Protein AF-A0A1Q8TG49-F1 (afdb_monomer)

Nearest PDB structures (foldseek):
  6fkg-assembly1_C  TM=6.340E-01  e=1.471E-02  Mycobacterium tuberculosis H37Rv
  8tka-assembly1_B  TM=2.157E-01  e=3.640E+00  Mammalian orthoreovirus 1
  8tka-assembly1_A  TM=2.166E-01  e=9.593E+00  Mammalian orthoreovirus 1

Mean predicted aligned error: 16.39 Å

Solvent-accessible surface area (backbone atoms only — not comparable to full-atom values): 12283 Å² total; per-residue (Å²): 114,92,54,56,70,32,24,43,43,36,32,77,73,59,80,64,81,74,79,25,84,40,69,64,60,29,51,50,48,52,71,34,93,85,42,45,65,26,41,82,51,42,45,41,36,40,33,32,73,89,82,47,74,45,75,53,69,47,74,71,48,34,50,69,85,48,101,86,44,48,37,56,61,60,81,91,49,45,69,60,40,52,53,53,52,50,54,48,49,56,54,52,51,59,52,50,59,75,73,48,76,79,75,78,50,76,91,72,47,93,65,54,70,68,62,52,57,72,69,53,62,94,77,60,77,78,50,69,66,62,49,51,62,71,69,48,72,92,80,67,90,78,63,71,74,72,67,46,71,66,55,44,52,53,48,36,28,61,66,58,71,33,64,69,56,22,56,51,54,34,65,39,60,32,74,94,54,76,60,35,24,44,60,72,40,38,84,78,40,38,61,65,46,40,54,52,49,52,32,55,68,70,66,61,81,131

Secondary structure (DSSP, 8-state):
-TTEEEEEEE-SS--S-SSBSSHHHHHHHHHSTT-SSHHHH-EEEEEETTS-EEEEPGGGTEEESSSS-EEEPPGGGHHHHHHHHHHHHHHHHHHHHHHSPPPPPGGG-SS-HHHHHHTS-TTPPPPHHHHHHHHSPP-STT---PPPHHHHHHHHHHHHSSHHHHHHHHTS-BGGGTTB-HHHHHTT-HHHHHHHHHHHHTT---

Structure (mmCIF, N/CA/C/O backbone):
data_AF-A0A1Q8TG49-F1
#
_entry.id   AF-A0A1Q8TG49-F1
#
loop_
_atom_site.group_PDB
_atom_site.id
_atom_site.type_symbol
_atom_site.label_atom_id
_atom_site.label_alt_id
_atom_site.label_comp_id
_atom_site.label_asym_id
_atom_site.label_entity_id
_atom_site.label_seq_id
_atom_site.pdbx_PDB_ins_code
_atom_site.Cartn_x
_atom_site.Cartn_y
_atom_site.Cartn_z
_atom_site.occupancy
_atom_site.B_iso_or_equiv
_atom_site.auth_seq_id
_atom_site.auth_comp_id
_atom_site.auth_asym_id
_atom_site.auth_atom_id
_atom_site.pdbx_PDB_model_num
ATOM 1 N N . MET A 1 1 ? -17.931 -3.994 4.050 1.00 60.50 1 MET A N 1
ATOM 2 C CA . MET A 1 1 ? -16.746 -3.261 3.557 1.00 60.50 1 MET A CA 1
ATOM 3 C C . MET A 1 1 ? -16.630 -1.838 4.102 1.00 60.50 1 MET A C 1
ATOM 5 O O . MET A 1 1 ? -15.508 -1.395 4.245 1.00 60.50 1 MET A O 1
ATOM 9 N N . GLU A 1 2 ? -17.713 -1.149 4.492 1.00 66.31 2 GLU A N 1
ATOM 10 C CA . GLU A 1 2 ? -17.711 0.270 4.941 1.00 66.31 2 GLU A CA 1
ATOM 11 C C . GLU A 1 2 ? -16.747 0.654 6.090 1.00 66.31 2 GLU A C 1
ATOM 13 O O . GLU A 1 2 ? -16.553 1.836 6.377 1.00 66.31 2 GLU A O 1
ATOM 18 N N . ARG A 1 3 ? -16.144 -0.330 6.769 1.00 79.81 3 ARG A N 1
ATOM 19 C CA . ARG A 1 3 ? -15.180 -0.124 7.861 1.00 79.81 3 ARG A CA 1
ATOM 20 C C . ARG A 1 3 ? -13.734 -0.016 7.379 1.00 79.81 3 ARG A C 1
ATOM 22 O O . ARG A 1 3 ? -12.913 0.521 8.119 1.00 79.81 3 ARG A O 1
ATOM 29 N N . ILE A 1 4 ? -13.435 -0.504 6.176 1.00 90.00 4 ILE A N 1
ATOM 30 C CA . ILE A 1 4 ? -12.123 -0.344 5.550 1.00 90.00 4 ILE A CA 1
ATOM 31 C C . ILE A 1 4 ? -12.078 1.053 4.937 1.00 90.00 4 ILE A C 1
ATOM 33 O O . ILE A 1 4 ? -13.008 1.470 4.250 1.00 90.00 4 ILE A O 1
ATOM 37 N N . PHE A 1 5 ? -11.030 1.793 5.270 1.00 90.31 5 PHE A N 1
ATOM 38 C CA . PHE A 1 5 ? -10.806 3.161 4.827 1.00 90.31 5 PHE A CA 1
ATOM 39 C C . PHE A 1 5 ? -9.890 3.218 3.604 1.00 90.31 5 PHE A C 1
ATOM 41 O O . PHE A 1 5 ? -10.144 4.003 2.699 1.00 90.31 5 PHE A O 1
ATOM 48 N N . ALA A 1 6 ? -8.839 2.400 3.594 1.00 94.94 6 ALA A N 1
ATOM 49 C CA . ALA A 1 6 ? -7.835 2.374 2.542 1.00 94.94 6 ALA A CA 1
ATOM 50 C C . ALA A 1 6 ? -7.035 1.071 2.590 1.00 94.94 6 ALA A C 1
ATOM 52 O O . ALA A 1 6 ? -7.031 0.365 3.603 1.00 94.94 6 ALA A O 1
ATOM 53 N N . TYR A 1 7 ? -6.299 0.812 1.520 1.00 96.75 7 TYR A N 1
ATOM 54 C CA . TYR A 1 7 ? -5.308 -0.241 1.408 1.00 96.75 7 TYR A CA 1
ATOM 55 C C . TYR A 1 7 ? -3.918 0.348 1.149 1.00 96.75 7 TYR A C 1
ATOM 57 O O . TYR A 1 7 ? -3.772 1.461 0.637 1.00 96.75 7 TYR A O 1
ATOM 65 N N . ARG A 1 8 ? -2.887 -0.422 1.488 1.00 96.31 8 ARG A N 1
ATOM 66 C CA . ARG A 1 8 ? -1.494 -0.168 1.114 1.00 96.31 8 ARG A CA 1
ATOM 67 C C . ARG A 1 8 ? -0.874 -1.463 0.623 1.00 96.31 8 ARG A C 1
ATOM 69 O O . ARG A 1 8 ? -0.986 -2.478 1.303 1.00 96.31 8 ARG A O 1
ATOM 76 N N . ALA A 1 9 ? -0.223 -1.404 -0.531 1.00 97.00 9 ALA A N 1
ATOM 77 C CA . ALA A 1 9 ? 0.666 -2.451 -1.009 1.00 97.00 9 ALA A CA 1
ATOM 78 C C . ALA A 1 9 ? 2.104 -2.094 -0.629 1.00 97.00 9 ALA A C 1
ATOM 80 O O . ALA A 1 9 ? 2.490 -0.929 -0.731 1.00 97.00 9 ALA A O 1
ATOM 81 N N . ILE A 1 10 ? 2.882 -3.084 -0.209 1.00 95.56 10 ILE A N 1
ATOM 82 C CA . ILE A 1 10 ? 4.292 -2.942 0.150 1.00 95.56 10 ILE A CA 1
ATOM 83 C C . ILE A 1 10 ? 5.061 -4.044 -0.571 1.00 95.56 10 ILE A C 1
ATOM 85 O O . ILE A 1 10 ? 4.656 -5.201 -0.568 1.00 95.56 10 ILE A O 1
ATOM 89 N N . ASP A 1 11 ? 6.178 -3.680 -1.185 1.00 93.62 11 ASP A N 1
ATOM 90 C CA . ASP A 1 11 ? 7.224 -4.614 -1.588 1.00 93.62 11 ASP A CA 1
ATOM 91 C C . ASP A 1 11 ? 8.559 -4.150 -0.988 1.00 93.62 11 ASP A C 1
ATOM 93 O O . ASP A 1 11 ? 8.605 -3.214 -0.189 1.00 93.62 11 ASP A O 1
ATOM 97 N N . LEU A 1 12 ? 9.674 -4.764 -1.381 1.00 90.50 12 LEU A N 1
ATOM 98 C CA . LEU A 1 12 ? 10.979 -4.435 -0.806 1.00 90.50 12 LEU A CA 1
ATOM 99 C C . LEU A 1 12 ? 11.429 -2.979 -1.076 1.00 90.50 12 LEU A C 1
ATOM 101 O O . LEU A 1 12 ? 12.334 -2.478 -0.401 1.00 90.50 12 LEU A O 1
ATOM 105 N N . ARG A 1 13 ? 10.843 -2.296 -2.071 1.00 88.19 13 ARG A N 1
ATOM 106 C CA . ARG A 1 13 ? 11.134 -0.893 -2.405 1.00 88.19 13 ARG A CA 1
ATOM 107 C C . ARG A 1 13 ? 10.101 0.085 -1.860 1.00 88.19 13 ARG A C 1
ATOM 109 O O . ARG A 1 13 ? 10.476 1.242 -1.691 1.00 88.19 13 ARG A O 1
ATOM 116 N N . ASP A 1 14 ? 8.870 -0.360 -1.620 1.00 88.88 14 ASP A N 1
ATOM 117 C CA . ASP A 1 14 ? 7.761 0.424 -1.061 1.00 88.88 14 ASP A CA 1
ATOM 118 C C . ASP A 1 14 ? 7.524 1.747 -1.817 1.00 88.88 14 ASP A C 1
ATOM 120 O O . ASP A 1 14 ? 7.560 2.839 -1.258 1.00 88.88 14 ASP A O 1
ATOM 124 N N . ARG A 1 15 ? 7.344 1.655 -3.144 1.00 87.06 15 ARG A N 1
ATOM 125 C CA . ARG A 1 15 ? 7.175 2.822 -4.045 1.00 87.06 15 ARG A CA 1
ATOM 126 C C . ARG A 1 15 ? 5.807 2.894 -4.720 1.00 87.06 15 ARG A C 1
ATOM 128 O O . ARG A 1 15 ? 5.647 3.588 -5.727 1.00 87.06 15 ARG A O 1
ATOM 135 N N . PHE A 1 16 ? 4.833 2.145 -4.219 1.00 90.25 16 PHE A N 1
ATOM 136 C CA . PHE A 1 16 ? 3.485 2.158 -4.774 1.00 90.25 16 PHE A CA 1
ATOM 137 C C . PHE A 1 16 ? 2.739 3.441 -4.389 1.00 90.25 16 PHE A C 1
ATOM 139 O O . PHE A 1 16 ? 3.018 4.015 -3.333 1.00 90.25 16 PHE A O 1
ATOM 146 N N . PRO A 1 17 ? 1.802 3.911 -5.233 1.00 87.25 17 PRO A N 1
ATOM 147 C CA . PRO A 1 17 ? 0.937 5.031 -4.881 1.00 87.25 17 PRO A CA 1
ATOM 148 C C . PRO A 1 17 ? 0.089 4.684 -3.652 1.00 87.25 17 PRO A C 1
ATOM 150 O O . PRO A 1 17 ? -0.365 3.552 -3.496 1.00 87.25 17 PRO A O 1
ATOM 153 N N . GLN A 1 18 ? -0.105 5.663 -2.769 1.00 85.75 18 GLN A N 1
ATOM 154 C CA . GLN A 1 18 ? -0.848 5.508 -1.519 1.00 85.75 18 GLN A CA 1
ATOM 155 C C . GLN A 1 18 ? -1.696 6.766 -1.257 1.00 85.75 18 GLN A C 1
ATOM 157 O O . GLN A 1 18 ? -1.228 7.867 -1.559 1.00 85.75 18 GLN A O 1
ATOM 162 N N . PRO A 1 19 ? -2.894 6.638 -0.654 1.00 92.31 19 PRO A N 1
ATOM 163 C CA . PRO A 1 19 ? -3.587 5.389 -0.310 1.00 92.31 19 PRO A CA 1
ATOM 164 C C . PRO A 1 19 ? -4.230 4.711 -1.534 1.00 92.31 19 PRO A C 1
ATOM 166 O O . PRO A 1 19 ? -4.533 5.375 -2.520 1.00 92.31 19 PRO A O 1
ATOM 169 N N . LEU A 1 20 ? -4.464 3.399 -1.453 1.00 95.44 20 LEU A N 1
ATOM 170 C CA . LEU A 1 20 ? -5.230 2.639 -2.451 1.00 95.44 20 LEU A CA 1
ATOM 171 C C . LEU A 1 20 ? -6.670 2.452 -1.962 1.00 95.44 20 LEU A C 1
ATOM 173 O O . LEU A 1 20 ? -6.894 2.241 -0.768 1.00 95.44 20 LEU A O 1
ATOM 177 N N . GLU A 1 21 ? -7.654 2.528 -2.853 1.00 94.00 21 GLU A N 1
ATOM 178 C CA . GLU A 1 21 ? -9.071 2.482 -2.472 1.00 94.00 21 GLU A CA 1
ATOM 179 C C . GLU A 1 21 ? -9.574 1.045 -2.339 1.00 94.00 21 GLU A C 1
ATOM 181 O O . GLU A 1 21 ? -10.440 0.752 -1.510 1.00 94.00 21 GLU A O 1
ATOM 186 N N . THR A 1 22 ? -9.008 0.126 -3.126 1.00 96.31 22 THR A N 1
ATOM 187 C CA . THR A 1 22 ? -9.452 -1.269 -3.160 1.00 96.31 22 THR A CA 1
ATOM 188 C C . THR A 1 22 ? -8.313 -2.264 -2.969 1.00 96.31 22 THR A C 1
ATOM 190 O O . THR A 1 22 ? -7.156 -2.016 -3.306 1.00 96.31 22 THR A O 1
ATOM 193 N N . PHE A 1 23 ? -8.662 -3.455 -2.474 1.00 97.31 23 PHE A N 1
ATOM 194 C CA . PHE A 1 23 ? -7.728 -4.579 -2.425 1.00 97.31 23 PHE A CA 1
ATOM 195 C C . PHE A 1 23 ? -7.186 -4.937 -3.818 1.00 97.31 23 PHE A C 1
ATOM 197 O O . PHE A 1 23 ? -6.012 -5.269 -3.952 1.00 97.31 23 PHE A O 1
ATOM 204 N N . ARG A 1 24 ? -8.025 -4.834 -4.857 1.00 97.94 24 ARG A N 1
ATOM 205 C CA . ARG A 1 24 ? -7.625 -5.097 -6.243 1.00 97.94 24 ARG A CA 1
ATOM 206 C C . ARG A 1 24 ? -6.478 -4.195 -6.679 1.00 97.94 24 ARG A C 1
ATOM 208 O O . ARG A 1 24 ? -5.489 -4.702 -7.188 1.00 97.94 24 ARG A O 1
ATOM 215 N N . GLU A 1 25 ? -6.592 -2.892 -6.443 1.00 97.88 25 GLU A N 1
ATOM 216 C CA . GLU A 1 25 ? -5.534 -1.935 -6.787 1.00 97.88 25 GLU A CA 1
ATOM 217 C C . GLU A 1 25 ? -4.222 -2.261 -6.065 1.00 97.88 25 GLU A C 1
ATOM 219 O O . GLU A 1 25 ? -3.145 -2.163 -6.652 1.00 97.88 25 GLU A O 1
ATOM 224 N N . ALA A 1 26 ? -4.302 -2.701 -4.804 1.00 97.94 26 ALA A N 1
ATOM 225 C CA . ALA A 1 26 ? -3.137 -3.141 -4.040 1.00 97.94 26 ALA A CA 1
ATOM 226 C C . ALA A 1 26 ? -2.493 -4.406 -4.616 1.00 97.94 26 ALA A C 1
ATOM 228 O O . ALA A 1 26 ? -1.270 -4.469 -4.742 1.00 97.94 26 ALA A O 1
ATOM 229 N N . LEU A 1 27 ? -3.298 -5.386 -5.020 1.00 98.25 27 LEU A N 1
ATOM 230 C CA . LEU A 1 27 ? -2.802 -6.596 -5.668 1.00 98.25 27 LEU A CA 1
ATOM 231 C C . LEU A 1 27 ? -2.165 -6.293 -7.033 1.00 98.25 27 LEU A C 1
ATOM 233 O O . LEU A 1 27 ? -1.070 -6.769 -7.326 1.00 98.25 27 LEU A O 1
ATOM 237 N N . GLU A 1 28 ? -2.806 -5.448 -7.838 1.00 97.69 28 GLU A N 1
ATOM 238 C CA . GLU A 1 28 ? -2.307 -5.040 -9.154 1.00 97.69 28 GLU A CA 1
ATOM 239 C C . GLU A 1 28 ? -1.012 -4.216 -9.045 1.00 97.69 28 GLU A C 1
ATOM 241 O O . GLU A 1 28 ? -0.137 -4.335 -9.902 1.00 97.69 28 GLU A O 1
ATOM 246 N N . CYS A 1 29 ? -0.817 -3.459 -7.957 1.00 97.00 29 CYS A N 1
ATOM 247 C CA . CYS A 1 29 ? 0.471 -2.833 -7.652 1.00 97.00 29 CYS A CA 1
ATOM 248 C C . CYS A 1 29 ? 1.585 -3.880 -7.504 1.00 97.00 29 CYS A C 1
ATOM 250 O O . CYS A 1 29 ? 2.612 -3.773 -8.182 1.00 97.00 29 CYS A O 1
ATOM 252 N N . LEU A 1 30 ? 1.368 -4.921 -6.690 1.00 96.81 30 LEU A N 1
ATOM 253 C CA . LEU A 1 30 ? 2.343 -6.004 -6.502 1.00 96.81 30 LEU A CA 1
ATOM 254 C C . LEU A 1 30 ? 2.614 -6.789 -7.793 1.00 96.81 30 LEU A C 1
ATOM 256 O O . LEU A 1 30 ? 3.729 -7.258 -7.988 1.00 96.81 30 LEU A O 1
ATOM 260 N N . GLN A 1 31 ? 1.621 -6.918 -8.675 1.00 96.94 31 GLN A N 1
ATOM 261 C CA . GLN A 1 31 ? 1.737 -7.620 -9.961 1.00 96.94 31 GLN A CA 1
ATOM 262 C C . GLN A 1 31 ? 2.320 -6.757 -11.092 1.00 96.94 31 GLN A C 1
ATOM 264 O O . GLN A 1 31 ? 2.580 -7.269 -12.179 1.00 96.94 31 GLN A O 1
ATOM 269 N N . SER A 1 32 ? 2.502 -5.455 -10.869 1.00 94.56 32 SER A N 1
ATOM 270 C CA . SER A 1 32 ? 2.974 -4.533 -11.903 1.00 94.56 32 SER A CA 1
ATOM 271 C C . SER A 1 32 ? 4.478 -4.645 -12.165 1.00 94.56 32 SER A C 1
ATOM 273 O O . SER A 1 32 ? 5.253 -5.070 -11.307 1.00 94.56 32 SER A O 1
ATOM 275 N N . ASP A 1 33 ? 4.919 -4.119 -13.309 1.00 89.69 33 ASP A N 1
ATOM 276 C CA . ASP A 1 33 ? 6.342 -3.995 -13.671 1.00 89.69 33 ASP A CA 1
ATOM 277 C C . ASP A 1 33 ? 7.139 -3.062 -12.743 1.00 89.69 33 ASP A C 1
ATOM 279 O O . ASP A 1 33 ? 8.370 -3.036 -12.770 1.00 89.69 33 ASP A O 1
ATOM 283 N N . ARG A 1 34 ? 6.449 -2.253 -11.929 1.00 85.62 34 ARG A N 1
ATOM 284 C CA . ARG A 1 34 ? 7.082 -1.391 -10.922 1.00 85.62 34 ARG A CA 1
ATOM 285 C C . ARG A 1 34 ? 7.478 -2.158 -9.664 1.00 85.62 34 ARG A C 1
ATOM 287 O O . ARG A 1 34 ? 8.260 -1.625 -8.875 1.00 85.62 34 ARG A O 1
ATOM 294 N N . SER A 1 35 ? 6.937 -3.363 -9.484 1.00 90.62 35 SER A N 1
ATOM 295 C CA . SER A 1 35 ? 7.194 -4.194 -8.318 1.00 90.62 35 SER A CA 1
ATOM 296 C C . SER A 1 35 ? 8.646 -4.675 -8.273 1.00 90.62 35 SER A C 1
ATOM 298 O O . SER A 1 35 ? 9.317 -4.869 -9.289 1.00 90.62 35 SER A O 1
ATOM 300 N N . TYR A 1 36 ? 9.158 -4.869 -7.066 1.00 91.44 36 TYR A N 1
ATOM 301 C CA . TYR A 1 36 ? 10.492 -5.377 -6.819 1.00 91.44 36 TYR A CA 1
ATOM 302 C C . TYR A 1 36 ? 10.459 -6.442 -5.733 1.00 91.44 36 TYR A C 1
ATOM 304 O O . TYR A 1 36 ? 10.248 -6.159 -4.556 1.00 91.44 36 TYR A O 1
ATOM 312 N N . MET A 1 37 ? 10.706 -7.685 -6.154 1.00 90.25 37 MET A N 1
ATOM 313 C CA . MET A 1 37 ? 10.710 -8.868 -5.286 1.00 90.25 37 MET A CA 1
ATOM 314 C C . MET A 1 37 ? 9.390 -9.086 -4.522 1.00 90.25 37 MET A C 1
ATOM 316 O O . MET A 1 37 ? 9.381 -9.710 -3.463 1.00 90.25 37 MET A O 1
ATOM 320 N N . ALA A 1 38 ? 8.260 -8.638 -5.076 1.00 92.75 38 ALA A N 1
ATOM 321 C CA . ALA A 1 38 ? 6.950 -8.746 -4.433 1.00 92.75 38 ALA A CA 1
ATOM 322 C C . ALA A 1 38 ? 6.520 -10.198 -4.133 1.00 92.75 38 ALA A C 1
ATOM 324 O O . ALA A 1 38 ? 5.798 -10.437 -3.176 1.00 92.75 38 ALA A O 1
ATOM 325 N N . ALA A 1 39 ? 7.020 -11.193 -4.869 1.00 92.69 39 ALA A N 1
ATOM 326 C CA . ALA A 1 39 ? 6.771 -12.598 -4.539 1.00 92.69 39 ALA A CA 1
ATOM 327 C C . ALA A 1 39 ? 7.458 -13.071 -3.238 1.00 92.69 39 ALA A C 1
ATOM 329 O O . ALA A 1 39 ? 7.047 -14.074 -2.663 1.00 92.69 39 ALA A O 1
ATOM 330 N N . MET A 1 40 ? 8.497 -12.369 -2.770 1.00 89.31 40 MET A N 1
ATOM 331 C CA . MET A 1 40 ? 9.231 -12.706 -1.543 1.00 89.31 40 MET A CA 1
ATOM 332 C C . MET A 1 40 ? 8.849 -11.821 -0.354 1.00 89.31 40 MET A C 1
ATOM 334 O O . MET A 1 40 ? 8.932 -12.276 0.783 1.00 89.31 40 MET A O 1
ATOM 338 N N . SER A 1 41 ? 8.470 -10.566 -0.605 1.00 90.44 41 SER A N 1
ATOM 339 C CA . SER A 1 41 ? 8.246 -9.555 0.439 1.00 90.44 41 SER A CA 1
ATOM 340 C C . SER A 1 41 ? 6.951 -8.758 0.261 1.00 90.44 41 SER A C 1
ATOM 342 O O . SER A 1 41 ? 6.830 -7.672 0.817 1.00 90.44 41 SER A O 1
ATOM 344 N N . GLY A 1 42 ? 6.047 -9.210 -0.608 1.00 94.81 42 GLY A N 1
ATOM 345 C CA . GLY A 1 42 ? 4.805 -8.509 -0.903 1.00 94.81 42 GLY A CA 1
ATOM 346 C C . GLY A 1 42 ? 3.844 -8.573 0.275 1.00 94.81 42 GLY A C 1
ATOM 347 O O . GLY A 1 42 ? 3.493 -9.660 0.728 1.00 94.81 42 GLY A O 1
ATOM 348 N N . GLU A 1 43 ? 3.376 -7.417 0.727 1.00 97.38 43 GLU A N 1
ATOM 349 C CA . GLU A 1 43 ? 2.376 -7.296 1.783 1.00 97.38 43 GLU A CA 1
ATOM 350 C C . GLU A 1 43 ? 1.241 -6.378 1.330 1.00 97.38 43 GLU A C 1
ATOM 352 O O . GLU A 1 43 ? 1.452 -5.402 0.604 1.00 97.38 43 GLU A O 1
ATOM 357 N N . ILE A 1 44 ? 0.022 -6.678 1.781 1.00 98.06 44 ILE A N 1
ATOM 358 C CA . ILE A 1 44 ? -1.126 -5.789 1.611 1.00 98.06 44 ILE A CA 1
ATOM 359 C C . ILE A 1 44 ? -1.756 -5.544 2.977 1.00 98.06 44 ILE A C 1
ATOM 361 O O . ILE A 1 44 ? -2.112 -6.478 3.694 1.00 98.06 44 ILE A O 1
ATOM 365 N N . ILE A 1 45 ? -1.918 -4.272 3.327 1.00 97.19 45 ILE A N 1
ATOM 366 C CA . ILE A 1 45 ? -2.488 -3.826 4.597 1.00 97.19 45 ILE A CA 1
ATOM 367 C C . ILE A 1 45 ? -3.830 -3.154 4.322 1.00 97.19 45 ILE A C 1
ATOM 369 O O . ILE A 1 45 ? -3.916 -2.276 3.468 1.00 97.19 45 ILE A O 1
ATOM 373 N N . ALA A 1 46 ? -4.866 -3.533 5.069 1.00 96.25 46 ALA A N 1
ATOM 374 C CA . ALA A 1 46 ? -6.155 -2.853 5.101 1.00 96.25 46 ALA A CA 1
ATOM 375 C C . ALA A 1 46 ? -6.243 -1.957 6.345 1.00 96.25 46 ALA A C 1
ATOM 377 O O . ALA A 1 46 ? -6.189 -2.443 7.477 1.00 96.25 46 ALA A O 1
ATOM 378 N N . TYR A 1 47 ? -6.410 -0.652 6.149 1.00 93.88 47 TYR A N 1
ATOM 379 C CA . TYR A 1 47 ? -6.623 0.313 7.225 1.00 93.88 47 TYR A CA 1
ATOM 380 C C . TYR A 1 47 ? -8.106 0.420 7.564 1.00 93.88 47 TYR A C 1
ATOM 382 O O . TYR A 1 47 ? -8.951 0.591 6.684 1.00 93.88 47 TYR A O 1
ATOM 390 N N . LEU A 1 48 ? -8.429 0.346 8.851 1.00 89.94 48 LEU A N 1
ATOM 391 C CA . LEU A 1 48 ? -9.789 0.405 9.367 1.00 89.94 48 LEU A CA 1
ATOM 392 C C . LEU A 1 48 ? -10.080 1.767 9.994 1.00 89.94 48 LEU A C 1
ATOM 394 O O . LEU A 1 48 ? -9.214 2.420 10.584 1.00 89.94 48 LEU A O 1
ATOM 398 N N . ARG A 1 49 ? -11.349 2.175 9.947 1.00 81.81 49 ARG A N 1
ATOM 399 C CA . ARG A 1 49 ? -11.822 3.330 10.717 1.00 81.81 49 ARG A CA 1
ATOM 400 C C . ARG A 1 49 ? -11.598 3.081 12.213 1.00 81.81 49 ARG A C 1
ATOM 402 O O . ARG A 1 49 ? -12.009 2.049 12.736 1.00 81.81 49 ARG A O 1
ATOM 409 N N . GLY A 1 50 ? -10.975 4.043 12.893 1.00 75.88 50 GLY A N 1
ATOM 410 C CA . GLY A 1 50 ? -10.611 3.932 14.312 1.00 75.88 50 GLY A CA 1
ATOM 411 C C . GLY A 1 50 ? -9.132 3.639 14.578 1.00 75.88 50 GLY A C 1
ATOM 412 O O . GLY A 1 50 ? -8.780 3.415 15.728 1.00 75.88 50 GLY A O 1
ATOM 413 N N . GLY A 1 51 ? -8.275 3.664 13.549 1.00 80.12 51 GLY A N 1
ATOM 414 C CA . GLY A 1 51 ? -6.815 3.578 13.707 1.00 80.12 51 GLY A CA 1
ATOM 415 C C . GLY A 1 51 ? -6.254 2.155 13.761 1.00 80.12 51 GLY A C 1
ATOM 416 O O . GLY A 1 51 ? -5.072 1.977 14.031 1.00 80.12 51 GLY A O 1
ATOM 417 N N . TYR A 1 52 ? -7.085 1.149 13.492 1.00 85.56 52 TYR A N 1
ATOM 418 C CA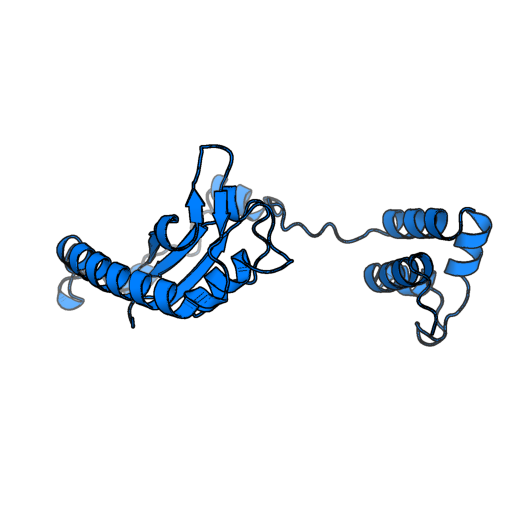 . TYR A 1 52 ? -6.665 -0.250 13.412 1.00 85.56 52 TYR A CA 1
ATOM 419 C C . TYR A 1 52 ? -6.231 -0.608 11.989 1.00 85.56 52 TYR A C 1
ATOM 421 O O . TYR A 1 52 ? -6.674 0.007 11.017 1.00 85.56 52 TYR A O 1
ATOM 429 N N . SER A 1 53 ? -5.408 -1.641 11.854 1.00 92.06 53 SER A N 1
ATOM 430 C CA . SER A 1 53 ? -5.032 -2.211 10.563 1.00 92.06 53 SER A CA 1
ATOM 431 C C . SER A 1 53 ? -5.068 -3.733 10.609 1.00 92.06 53 SER A C 1
ATOM 433 O O . SER A 1 53 ? -4.903 -4.348 11.662 1.00 92.06 53 SER A O 1
ATOM 435 N N . LEU A 1 54 ? -5.308 -4.339 9.451 1.00 94.56 54 LEU A N 1
ATOM 436 C CA . LEU A 1 54 ? -5.227 -5.778 9.241 1.00 94.56 54 LEU A CA 1
ATOM 437 C C . LEU A 1 54 ? -4.226 -6.046 8.123 1.00 94.56 54 LEU A C 1
ATOM 439 O O . LEU A 1 54 ? -4.359 -5.491 7.033 1.00 94.56 54 LEU A O 1
ATOM 443 N N . ILE A 1 55 ? -3.250 -6.908 8.384 1.00 96.62 55 ILE A N 1
ATOM 444 C CA . ILE A 1 55 ? -2.368 -7.439 7.343 1.00 96.62 55 ILE A CA 1
ATOM 445 C C . ILE A 1 55 ? -3.120 -8.582 6.665 1.00 96.62 55 ILE A C 1
ATOM 447 O O . ILE A 1 55 ? -3.609 -9.491 7.338 1.00 96.62 55 ILE A O 1
ATOM 451 N N . ILE A 1 56 ? -3.262 -8.507 5.345 1.00 97.81 56 ILE A N 1
ATOM 452 C CA . ILE A 1 56 ? -3.918 -9.548 4.559 1.00 97.81 56 ILE A CA 1
ATOM 453 C C . ILE A 1 56 ? -2.934 -10.714 4.418 1.00 97.81 56 ILE A C 1
ATOM 455 O O . ILE A 1 56 ? -1.803 -10.477 3.992 1.00 97.81 56 ILE A O 1
ATOM 459 N N . PRO A 1 57 ? -3.337 -11.955 4.755 1.00 97.94 57 PRO A N 1
ATOM 460 C CA . PRO A 1 57 ? -2.483 -13.122 4.610 1.00 97.94 57 PRO A CA 1
ATOM 461 C C . PRO A 1 57 ? -1.944 -13.243 3.189 1.00 97.94 57 PRO A C 1
ATOM 463 O O . PRO A 1 57 ? -2.697 -13.245 2.214 1.00 97.94 57 PRO A O 1
ATOM 466 N N . ASP A 1 58 ? -0.628 -13.345 3.077 1.00 96.25 58 ASP A N 1
ATOM 467 C CA . ASP A 1 58 ? 0.036 -13.394 1.781 1.00 96.25 58 ASP A CA 1
ATOM 468 C C . ASP A 1 58 ? -0.307 -14.650 0.973 1.00 96.25 58 ASP A C 1
ATOM 470 O O . ASP A 1 58 ? -0.301 -14.604 -0.248 1.00 96.25 58 ASP A O 1
ATOM 474 N N . GLU A 1 59 ? -0.705 -15.742 1.622 1.00 95.94 59 GLU A N 1
ATOM 475 C CA . GLU A 1 59 ? -1.119 -17.005 1.002 1.00 95.94 59 GLU A CA 1
ATOM 476 C C . GLU A 1 59 ? -2.292 -16.874 0.016 1.00 95.94 59 GLU A C 1
ATOM 478 O O . GLU A 1 59 ? -2.453 -17.726 -0.864 1.00 95.94 59 GLU A O 1
ATOM 483 N N . PHE A 1 60 ? -3.072 -15.791 0.108 1.00 97.69 60 PHE A N 1
ATOM 484 C CA . PHE A 1 60 ? -4.095 -15.458 -0.883 1.00 97.69 60 PHE A CA 1
ATOM 485 C C . PHE A 1 60 ? -3.493 -15.070 -2.239 1.00 97.69 60 PHE A C 1
ATOM 487 O O . PHE A 1 60 ? -4.082 -15.357 -3.281 1.00 97.69 60 PHE A O 1
ATOM 494 N N . PHE A 1 61 ? -2.328 -14.420 -2.243 1.00 97.06 61 PHE A N 1
ATOM 495 C CA . PHE A 1 61 ? -1.739 -13.824 -3.442 1.00 97.06 61 PHE A CA 1
ATOM 496 C C . PHE A 1 61 ? -0.286 -14.235 -3.723 1.00 97.06 61 PHE A C 1
ATOM 498 O O . PHE A 1 61 ? 0.212 -13.944 -4.806 1.00 97.06 61 PHE A O 1
ATOM 505 N N . ILE A 1 62 ? 0.373 -14.979 -2.834 1.00 96.06 62 ILE A N 1
ATOM 506 C CA . ILE A 1 62 ? 1.717 -15.541 -2.998 1.00 96.06 62 ILE A CA 1
ATOM 507 C C . ILE A 1 62 ? 1.643 -17.064 -2.867 1.00 96.06 62 ILE A C 1
ATOM 509 O O . ILE A 1 62 ? 1.233 -17.620 -1.848 1.00 96.06 62 ILE A O 1
ATOM 513 N N . ARG A 1 63 ? 2.089 -17.764 -3.910 1.00 93.94 63 ARG A N 1
ATOM 514 C CA . ARG A 1 63 ? 2.250 -19.219 -3.937 1.00 93.94 63 ARG A CA 1
ATOM 515 C C . ARG A 1 63 ? 3.700 -19.561 -3.625 1.00 93.94 63 ARG A C 1
ATOM 517 O O . ARG A 1 63 ? 4.592 -19.130 -4.347 1.00 93.94 63 ARG A O 1
ATOM 524 N N . ARG A 1 64 ? 3.929 -20.356 -2.578 1.00 90.62 64 ARG A N 1
ATOM 525 C CA . ARG A 1 64 ? 5.261 -20.849 -2.194 1.00 90.62 64 ARG A CA 1
ATOM 526 C C . ARG A 1 64 ? 5.386 -22.329 -2.537 1.00 90.62 64 ARG A C 1
ATOM 528 O O . ARG A 1 64 ? 4.619 -23.142 -2.026 1.00 90.62 64 ARG A O 1
ATOM 535 N N . SER A 1 65 ? 6.356 -22.663 -3.378 1.00 79.50 65 SER A N 1
ATOM 536 C CA . SER A 1 65 ? 6.745 -24.043 -3.697 1.00 79.50 65 SER A CA 1
ATOM 537 C C . SER A 1 65 ? 7.940 -24.499 -2.846 1.00 79.50 65 SER A C 1
ATOM 539 O O . SER A 1 65 ? 8.103 -25.692 -2.596 1.00 79.50 65 SER A O 1
ATOM 541 N N . SER A 1 66 ? 8.766 -23.556 -2.373 1.00 74.31 66 SER A N 1
ATOM 542 C CA . SER A 1 66 ? 9.838 -23.754 -1.382 1.00 74.31 66 SER A CA 1
ATOM 543 C C . SER A 1 66 ? 10.166 -22.427 -0.671 1.00 74.31 66 SER A C 1
ATOM 545 O O . SER A 1 66 ? 9.546 -21.412 -0.975 1.00 74.31 66 SER A O 1
ATOM 547 N N . GLU A 1 67 ? 11.146 -22.399 0.245 1.00 65.44 67 GLU A N 1
ATOM 548 C CA . GLU A 1 67 ? 11.603 -21.145 0.889 1.00 65.44 67 GLU A CA 1
ATOM 549 C C . GLU A 1 67 ? 12.109 -20.093 -0.111 1.00 65.44 67 GLU A C 1
ATOM 551 O O . GLU A 1 67 ? 12.022 -18.898 0.154 1.00 65.44 67 GLU A O 1
ATOM 556 N N . ILE A 1 68 ? 12.640 -20.531 -1.254 1.00 70.31 68 ILE A N 1
ATOM 557 C CA . ILE A 1 68 ? 13.294 -19.668 -2.249 1.00 70.31 68 ILE A CA 1
ATOM 558 C C . ILE A 1 68 ? 12.429 -19.514 -3.508 1.00 70.31 68 ILE A C 1
ATOM 560 O O . ILE A 1 68 ? 12.658 -18.621 -4.317 1.00 70.31 68 ILE A O 1
ATOM 564 N N . ASP A 1 69 ? 11.443 -20.395 -3.680 1.00 84.50 69 ASP A N 1
ATOM 565 C CA . ASP A 1 69 ? 10.582 -20.445 -4.856 1.00 84.50 69 ASP A CA 1
ATOM 566 C C . ASP A 1 69 ? 9.178 -19.985 -4.471 1.00 84.50 69 ASP A C 1
ATOM 568 O O . ASP A 1 69 ? 8.362 -20.759 -3.956 1.00 84.50 69 ASP A O 1
ATOM 572 N N . ALA A 1 70 ? 8.942 -18.693 -4.679 1.00 90.38 70 ALA A N 1
ATOM 573 C CA . ALA A 1 70 ? 7.668 -18.039 -4.459 1.00 90.38 70 ALA A CA 1
ATOM 574 C C . ALA A 1 70 ? 7.286 -17.223 -5.694 1.00 90.38 70 ALA A C 1
ATOM 576 O O . ALA A 1 70 ? 8.130 -16.577 -6.318 1.00 90.38 70 ALA A O 1
ATOM 577 N N . ALA A 1 71 ? 6.000 -17.232 -6.029 1.00 94.06 71 ALA A N 1
ATOM 578 C CA . ALA A 1 71 ? 5.446 -16.476 -7.141 1.00 94.06 71 ALA A CA 1
ATOM 579 C C . ALA A 1 71 ? 4.143 -15.798 -6.722 1.00 94.06 71 ALA A C 1
ATOM 581 O O . ALA A 1 71 ? 3.338 -16.379 -5.991 1.00 94.06 71 ALA A O 1
ATOM 582 N N . LEU A 1 72 ? 3.915 -14.582 -7.216 1.00 95.62 72 LEU A N 1
ATOM 583 C CA . LEU A 1 72 ? 2.597 -13.966 -7.129 1.00 95.62 72 LEU A CA 1
ATOM 584 C C . LEU A 1 72 ? 1.599 -14.762 -7.971 1.00 95.62 72 LEU A C 1
ATOM 586 O O . LEU A 1 72 ? 1.936 -15.309 -9.025 1.00 95.62 72 LEU A O 1
ATOM 590 N N . VAL A 1 73 ? 0.355 -14.799 -7.511 1.00 96.62 73 VAL A N 1
ATOM 591 C CA . VAL A 1 73 ? -0.766 -15.250 -8.334 1.00 96.62 73 VAL A CA 1
ATOM 592 C C . VAL A 1 73 ? -0.855 -14.385 -9.594 1.00 96.62 73 VAL A C 1
ATOM 594 O O . VAL A 1 73 ? -0.612 -13.176 -9.519 1.00 96.62 73 VAL A O 1
ATOM 597 N N . PRO A 1 74 ? -1.175 -14.970 -10.756 1.00 96.25 74 PRO A N 1
ATOM 598 C CA . PRO A 1 74 ? -1.212 -14.210 -11.993 1.00 96.25 74 PRO A CA 1
ATOM 599 C C . PRO A 1 74 ? -2.520 -13.385 -12.088 1.00 96.25 74 PRO A C 1
ATOM 601 O O . PRO A 1 74 ? -3.510 -13.742 -11.439 1.00 96.25 74 PRO A O 1
ATOM 604 N N . PRO A 1 75 ? -2.563 -12.281 -12.860 1.00 97.06 75 PRO A N 1
ATOM 605 C CA . PRO A 1 75 ? -3.703 -11.356 -12.860 1.00 97.06 75 PRO A CA 1
ATOM 606 C C . PRO A 1 75 ? -5.055 -11.988 -13.229 1.00 97.06 75 PRO A C 1
ATOM 608 O O . PRO A 1 75 ? -6.107 -11.501 -12.816 1.00 97.06 75 PRO A O 1
ATOM 611 N N . GLU A 1 76 ? -5.054 -13.095 -13.975 1.00 97.75 76 GLU A N 1
ATOM 612 C CA . GLU A 1 76 ? -6.263 -13.789 -14.434 1.00 97.75 76 GLU A CA 1
ATOM 613 C C . GLU A 1 76 ? -7.081 -14.392 -13.285 1.00 97.75 76 GLU A C 1
ATOM 615 O O . GLU A 1 76 ? -8.268 -14.663 -13.458 1.00 97.75 76 GLU A O 1
ATOM 620 N N . VAL A 1 77 ? -6.473 -14.604 -12.112 1.00 97.62 77 VAL A N 1
ATOM 621 C CA . VAL A 1 77 ? -7.172 -15.135 -10.929 1.00 97.62 77 VAL A CA 1
ATOM 622 C C . VAL A 1 77 ? -7.536 -14.059 -9.905 1.00 97.62 77 VAL A C 1
ATOM 624 O O . VAL A 1 77 ? -8.071 -14.392 -8.846 1.00 97.62 77 VAL A O 1
ATOM 627 N N . ASN A 1 78 ? -7.305 -12.777 -10.208 1.00 98.12 78 ASN A N 1
ATOM 628 C CA . ASN A 1 78 ? -7.559 -11.676 -9.275 1.00 98.12 78 ASN A CA 1
ATOM 629 C C . ASN A 1 78 ? -9.011 -11.636 -8.785 1.00 98.12 78 ASN A C 1
ATOM 631 O O . ASN A 1 78 ? -9.235 -11.331 -7.618 1.00 98.12 78 ASN A O 1
ATOM 635 N N . ASP A 1 79 ? -9.994 -11.978 -9.626 1.00 98.38 79 ASP A N 1
ATOM 636 C CA . ASP A 1 79 ? -11.409 -12.029 -9.225 1.00 98.38 79 ASP A CA 1
ATOM 637 C C . ASP A 1 79 ? -11.639 -13.020 -8.076 1.00 98.38 79 ASP A C 1
ATOM 639 O O . ASP A 1 79 ? -12.274 -12.684 -7.073 1.00 98.38 79 ASP A O 1
ATOM 643 N N . THR A 1 80 ? -11.071 -14.222 -8.193 1.00 98.12 80 THR A N 1
ATOM 644 C CA . THR A 1 80 ? -11.156 -15.269 -7.169 1.00 98.12 80 THR A CA 1
ATOM 645 C C . THR A 1 80 ? -10.455 -14.833 -5.888 1.00 98.12 80 THR A C 1
ATOM 647 O O . THR A 1 80 ? 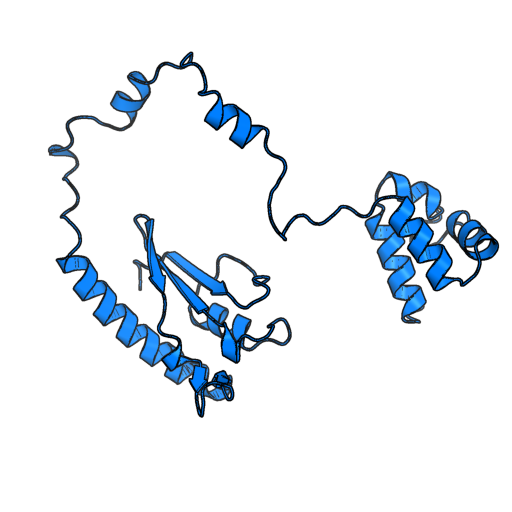-11.038 -14.919 -4.811 1.00 98.12 80 THR A O 1
ATOM 650 N N . VAL A 1 81 ? -9.235 -14.300 -6.004 1.00 98.12 81 VAL A N 1
ATOM 651 C CA . VAL A 1 81 ? -8.443 -13.837 -4.854 1.00 98.12 81 VAL A CA 1
ATOM 652 C C . VAL A 1 81 ? -9.159 -12.700 -4.124 1.00 98.12 81 VAL A C 1
ATOM 654 O O . VAL A 1 81 ? -9.255 -12.715 -2.900 1.00 98.12 81 VAL A O 1
ATOM 657 N N . CYS A 1 82 ? -9.733 -11.742 -4.859 1.00 98.12 82 CYS A N 1
ATOM 658 C CA . CYS A 1 82 ? -10.527 -10.660 -4.278 1.00 98.12 82 CYS A CA 1
ATOM 659 C C . CYS A 1 82 ? -11.732 -11.198 -3.496 1.00 98.12 82 CYS A C 1
ATOM 661 O O . CYS A 1 82 ? -11.994 -10.726 -2.391 1.00 98.12 82 CYS A O 1
ATOM 663 N N . ALA A 1 83 ? -12.447 -12.189 -4.036 1.00 97.88 83 ALA A N 1
ATOM 664 C CA . ALA A 1 83 ? -13.597 -12.787 -3.363 1.00 97.88 83 ALA A CA 1
ATOM 665 C C . ALA A 1 83 ? -13.199 -13.551 -2.086 1.00 97.88 83 ALA A C 1
ATOM 667 O O . ALA A 1 83 ? -13.874 -13.434 -1.060 1.00 97.88 83 ALA A O 1
ATOM 668 N N . GLU A 1 84 ? -12.093 -14.299 -2.124 1.00 98.25 84 GLU A N 1
ATOM 669 C CA . GLU A 1 84 ? -11.556 -15.019 -0.963 1.00 98.25 84 GLU A CA 1
ATOM 670 C C . GLU A 1 84 ? -11.109 -14.056 0.144 1.00 98.25 84 GLU A C 1
ATOM 672 O O . GLU A 1 84 ? -11.499 -14.214 1.305 1.00 98.25 84 GLU A O 1
ATOM 677 N N . VAL A 1 85 ? -10.369 -13.005 -0.219 1.00 97.81 85 VAL A N 1
ATOM 678 C CA . VAL A 1 85 ? -9.934 -11.960 0.715 1.00 97.81 85 VAL A CA 1
ATOM 679 C C . VAL A 1 85 ? -11.124 -11.194 1.280 1.00 97.81 85 VAL A C 1
ATOM 681 O O . VAL A 1 85 ? -11.143 -10.893 2.471 1.00 97.81 85 VAL A O 1
ATOM 684 N N . GLU A 1 86 ? -12.153 -10.907 0.481 1.00 96.31 86 GLU A N 1
ATOM 685 C CA . GLU A 1 86 ? -13.367 -10.264 0.980 1.00 96.31 86 GLU A CA 1
ATOM 686 C C . GLU A 1 86 ? -14.096 -11.149 2.004 1.00 96.31 86 GLU A C 1
ATOM 688 O O . GLU A 1 86 ? -14.531 -10.658 3.053 1.00 96.31 86 GLU A O 1
ATOM 693 N N . ALA A 1 87 ? -14.213 -12.452 1.735 1.00 96.69 87 ALA A N 1
ATOM 694 C CA . ALA A 1 87 ? -14.809 -13.402 2.668 1.00 96.69 87 ALA A CA 1
ATOM 695 C C . ALA A 1 87 ? -14.005 -13.481 3.977 1.00 96.69 87 ALA A C 1
ATOM 697 O O . ALA A 1 87 ? -14.591 -13.417 5.065 1.00 96.69 87 ALA A O 1
ATOM 698 N N . TRP A 1 88 ? -12.674 -13.538 3.878 1.00 96.88 88 TRP A N 1
ATOM 699 C CA . TRP A 1 88 ? -11.775 -13.507 5.029 1.00 96.88 88 TRP A CA 1
ATOM 700 C C . TRP A 1 88 ? -11.908 -12.201 5.820 1.00 96.88 88 TRP A C 1
ATOM 702 O O . TRP A 1 88 ? -12.139 -12.243 7.026 1.00 96.88 88 TRP A O 1
ATOM 712 N N . LEU A 1 89 ? -11.874 -11.039 5.160 1.00 95.00 89 LEU A N 1
ATOM 713 C CA . LEU A 1 89 ? -12.039 -9.729 5.799 1.00 95.00 89 LEU A CA 1
ATOM 714 C C . LEU A 1 89 ? -13.366 -9.641 6.555 1.00 95.00 89 LEU A C 1
ATOM 716 O O . LEU A 1 89 ? -13.393 -9.177 7.691 1.00 95.00 89 LEU A O 1
ATOM 720 N N . ARG A 1 90 ? -14.472 -10.111 5.964 1.00 93.12 90 ARG A N 1
ATOM 721 C CA . ARG A 1 90 ? -15.784 -10.137 6.633 1.00 93.12 90 ARG A CA 1
ATOM 722 C C . ARG A 1 90 ? -15.750 -10.989 7.906 1.00 93.12 90 ARG A C 1
ATOM 724 O O . ARG A 1 90 ? -16.265 -10.554 8.934 1.00 93.12 90 ARG A O 1
ATOM 731 N N . ALA A 1 91 ? -15.133 -12.169 7.863 1.00 93.06 91 ALA A N 1
ATOM 732 C CA . ALA A 1 91 ? -15.002 -13.040 9.031 1.00 93.06 91 ALA A CA 1
ATOM 733 C C . ALA A 1 91 ? -14.089 -12.435 10.115 1.00 93.06 91 ALA A C 1
ATOM 735 O O . ALA A 1 91 ? -14.455 -12.409 11.293 1.00 93.06 91 ALA A O 1
ATOM 736 N N . THR A 1 92 ? -12.935 -11.897 9.718 1.00 91.81 92 THR A N 1
ATOM 737 C CA . THR A 1 92 ? -11.951 -11.275 10.613 1.00 91.81 92 THR A CA 1
ATOM 738 C C . THR A 1 92 ? -12.519 -10.032 11.291 1.00 91.81 92 THR A C 1
ATOM 740 O O . THR A 1 92 ? -12.411 -9.895 12.508 1.00 91.81 92 THR A O 1
ATOM 743 N N . LEU A 1 93 ? -13.205 -9.160 10.545 1.00 88.75 93 LEU A N 1
ATOM 744 C CA . LEU A 1 93 ? -13.829 -7.954 11.095 1.00 88.75 93 LEU A CA 1
ATOM 745 C C . LEU A 1 93 ? -14.939 -8.274 12.100 1.00 88.75 93 LEU A C 1
ATOM 747 O O . LEU A 1 93 ? -15.032 -7.599 13.123 1.00 88.75 93 LEU A O 1
ATOM 751 N N . ASN A 1 94 ? -15.741 -9.313 11.851 1.00 86.50 94 ASN A N 1
ATOM 752 C CA . ASN A 1 94 ? -16.778 -9.754 12.788 1.00 86.50 94 ASN A CA 1
ATOM 753 C C . ASN A 1 94 ? -16.189 -10.300 14.097 1.00 86.50 94 ASN A C 1
ATOM 755 O O . ASN A 1 94 ? -16.792 -10.143 15.157 1.00 86.50 94 ASN A O 1
ATOM 759 N N . THR A 1 95 ? -15.028 -10.954 14.037 1.00 82.75 95 THR A N 1
ATOM 760 C CA . THR A 1 95 ? -14.303 -11.389 15.241 1.00 82.75 95 THR A CA 1
ATOM 761 C C . THR A 1 95 ? -13.732 -10.182 15.979 1.00 82.75 95 THR A C 1
ATOM 763 O O . THR A 1 95 ? -13.987 -10.018 17.166 1.00 82.75 95 THR A O 1
ATOM 766 N N . HIS A 1 96 ? -13.075 -9.271 15.259 1.00 73.75 96 HIS A N 1
ATOM 767 C CA . HIS A 1 96 ? -12.488 -8.061 15.832 1.00 73.75 96 HIS A CA 1
ATOM 768 C C . HIS A 1 96 ? -13.531 -7.137 16.494 1.00 73.75 96 HIS A C 1
ATOM 770 O O . HIS A 1 96 ? -13.214 -6.434 17.448 1.00 73.75 96 HIS A O 1
ATOM 776 N N . GLU A 1 97 ? -14.789 -7.116 16.034 1.00 70.75 97 GLU A N 1
ATOM 777 C CA . GLU A 1 97 ? -15.875 -6.398 16.731 1.00 70.75 97 GLU A CA 1
ATOM 778 C C . GLU A 1 97 ? -16.170 -6.938 18.123 1.00 70.75 97 GLU A C 1
ATOM 780 O O . GLU A 1 97 ? -16.526 -6.159 19.001 1.00 70.75 97 GLU A O 1
ATOM 785 N N . LYS A 1 98 ? -16.035 -8.249 18.327 1.00 67.62 98 LYS A N 1
ATOM 786 C CA . LYS A 1 98 ? -16.302 -8.864 19.630 1.00 67.62 98 LYS A CA 1
ATOM 787 C C . LYS A 1 98 ? -15.224 -8.517 20.652 1.00 67.62 98 LYS A C 1
ATOM 789 O O . LYS A 1 98 ? -15.534 -8.454 21.837 1.00 67.62 98 LYS A O 1
ATOM 794 N N . ASP A 1 99 ? -14.004 -8.280 20.178 1.00 66.94 99 ASP A N 1
ATOM 795 C CA . ASP A 1 99 ? -12.835 -8.018 21.020 1.00 66.94 99 ASP A CA 1
ATOM 796 C C . ASP A 1 99 ? -12.582 -6.519 21.246 1.00 66.94 99 ASP A C 1
ATOM 798 O O . ASP A 1 99 ? -11.892 -6.137 22.192 1.00 66.94 99 ASP A O 1
ATOM 802 N N . LEU A 1 100 ? -13.151 -5.650 20.403 1.00 64.06 100 LEU A N 1
ATOM 803 C CA . LEU A 1 100 ? -13.096 -4.206 20.607 1.00 64.06 100 LEU A CA 1
ATOM 804 C C . LEU A 1 100 ? -13.866 -3.829 21.881 1.00 64.06 100 LEU A C 1
ATOM 806 O O . LEU A 1 100 ? -15.050 -4.161 21.997 1.00 64.06 100 LEU A O 1
ATOM 810 N N . PRO A 1 101 ? -13.255 -3.077 22.816 1.00 64.19 101 PRO A N 1
ATOM 811 C CA . PRO A 1 101 ? -14.014 -2.504 23.911 1.00 64.19 101 PRO A CA 1
ATOM 812 C C . PRO A 1 101 ? -15.116 -1.623 23.32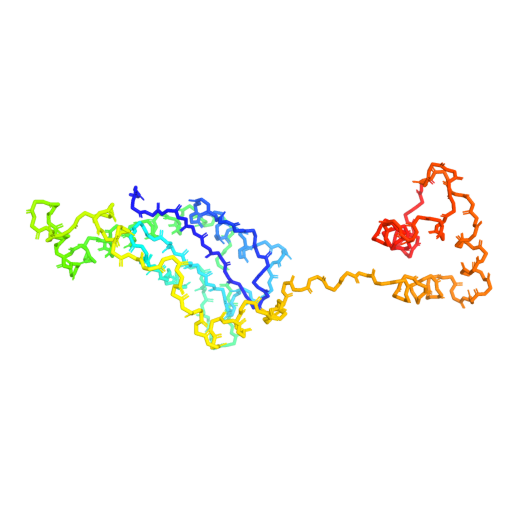3 1.00 64.19 101 PRO A C 1
ATOM 814 O O . PRO A 1 101 ? -14.875 -0.833 22.403 1.00 64.19 101 PRO A O 1
ATOM 817 N N . ALA A 1 102 ? -16.334 -1.774 23.846 1.00 66.00 102 ALA A N 1
ATOM 818 C CA . ALA A 1 102 ? -17.448 -0.929 23.450 1.00 66.00 102 ALA A CA 1
ATOM 819 C C . ALA A 1 102 ? -17.018 0.537 23.580 1.00 66.00 102 ALA A C 1
ATOM 821 O O . ALA A 1 102 ? -16.503 0.952 24.621 1.00 66.00 102 ALA A O 1
ATOM 822 N N . ALA A 1 103 ? -17.187 1.309 22.505 1.00 66.56 103 ALA A N 1
ATOM 823 C CA . ALA A 1 103 ? -16.871 2.726 22.540 1.00 66.56 103 ALA A CA 1
ATOM 824 C C . ALA A 1 103 ? -17.654 3.367 23.688 1.00 66.56 103 ALA A C 1
ATOM 826 O O . ALA A 1 103 ? -18.875 3.220 23.748 1.00 66.56 103 ALA A O 1
ATOM 827 N N . VAL A 1 104 ? -16.958 4.084 24.576 1.00 70.81 104 VAL A N 1
ATOM 828 C CA . VAL A 1 104 ? -17.613 4.796 25.677 1.00 70.81 104 VAL A CA 1
ATOM 829 C C . VAL A 1 104 ? -18.627 5.768 25.062 1.00 70.81 104 VAL A C 1
ATOM 831 O O . VAL A 1 104 ? -18.216 6.639 24.267 1.00 70.81 104 VAL A O 1
ATOM 834 N N . PRO A 1 105 ? -19.932 5.615 25.368 1.00 76.50 105 PRO A N 1
ATOM 835 C CA . PRO A 1 105 ? -20.972 6.503 24.877 1.00 76.50 105 PRO A CA 1
ATOM 836 C C . PRO A 1 105 ? -20.619 7.954 25.177 1.00 76.50 105 PRO A C 1
ATOM 838 O O . PRO A 1 105 ? -20.062 8.255 26.228 1.00 76.50 105 PRO A O 1
ATOM 841 N N . LEU A 1 106 ? -20.966 8.878 24.278 1.00 68.50 106 LEU A N 1
ATOM 842 C CA . LEU A 1 106 ? -20.689 10.308 24.483 1.00 68.50 106 LEU A CA 1
ATOM 843 C C . LEU A 1 106 ? -21.226 10.821 25.830 1.00 68.50 106 LEU A C 1
ATOM 845 O O . LEU A 1 106 ? -20.565 11.633 26.463 1.00 68.50 106 LEU A O 1
ATOM 849 N N . ALA A 1 107 ? -22.373 10.302 26.283 1.00 76.00 107 ALA A N 1
ATOM 850 C CA . ALA A 1 107 ? -22.983 10.645 27.570 1.00 76.00 107 ALA A CA 1
ATOM 851 C C . ALA A 1 107 ? -22.176 10.176 28.798 1.00 76.00 107 ALA A C 1
ATOM 853 O O . ALA A 1 107 ? -22.365 10.708 29.886 1.00 76.00 107 ALA A O 1
ATOM 854 N N . GLU A 1 108 ? -21.296 9.187 28.631 1.00 80.44 108 GLU A N 1
ATOM 855 C CA . GLU A 1 108 ? -20.447 8.629 29.691 1.00 80.44 108 GLU A CA 1
ATOM 856 C C . GLU A 1 108 ? -19.024 9.207 29.665 1.00 80.44 108 GLU A C 1
ATOM 858 O O . GLU A 1 108 ? -18.230 8.949 30.571 1.00 80.44 108 GLU A O 1
ATOM 863 N N . ARG A 1 109 ? -18.676 9.999 28.641 1.00 80.94 109 ARG A N 1
ATOM 864 C CA . ARG A 1 109 ? -17.369 10.657 28.571 1.00 80.94 109 ARG A CA 1
ATOM 865 C C . ARG A 1 109 ? -17.350 11.837 29.546 1.00 80.94 109 ARG A C 1
ATOM 867 O O . ARG A 1 109 ? -18.208 12.710 29.442 1.00 80.94 109 ARG A O 1
ATOM 874 N N . PRO A 1 110 ? -16.367 11.912 30.458 1.00 82.81 110 PRO A N 1
ATOM 875 C CA . PRO A 1 110 ? -16.329 12.953 31.485 1.00 82.81 110 PRO A CA 1
ATOM 876 C C . PRO A 1 110 ? -16.045 14.353 30.922 1.00 82.81 110 PRO A C 1
ATOM 878 O O . PRO A 1 110 ? -16.356 15.341 31.583 1.00 82.81 110 PRO A O 1
ATOM 881 N N . TYR A 1 111 ? -15.479 14.439 29.714 1.00 84.12 111 TYR A N 1
ATOM 882 C CA . TYR A 1 111 ? -15.132 15.692 29.048 1.00 84.12 111 TYR A CA 1
ATOM 883 C C . TYR A 1 111 ? -15.408 15.605 27.540 1.00 84.12 111 TYR A C 1
ATOM 885 O O . TYR A 1 111 ? -15.230 14.553 26.918 1.00 84.12 111 TYR A O 1
ATOM 893 N N . SER A 1 112 ? -15.823 16.724 26.952 1.00 87.06 112 SER A N 1
ATOM 894 C CA . SER A 1 112 ? -15.862 16.941 25.499 1.00 87.06 112 SER A CA 1
ATOM 895 C C . SER A 1 112 ? -14.487 17.356 24.960 1.00 87.06 112 SER A C 1
ATOM 897 O O . SER A 1 112 ? -13.616 17.764 25.727 1.00 87.06 112 SER A O 1
ATOM 899 N N . LEU A 1 113 ? -14.290 17.275 23.638 1.00 83.81 113 LEU A N 1
ATOM 900 C CA . LEU A 1 113 ? -13.056 17.749 22.999 1.00 83.81 113 LEU A CA 1
ATOM 901 C C . LEU A 1 113 ? -12.803 19.229 23.312 1.00 83.81 113 LEU A C 1
ATOM 903 O O . LEU A 1 113 ? -11.702 19.565 23.725 1.00 83.81 113 LEU A O 1
ATOM 907 N N . ASP A 1 114 ? -13.825 20.079 23.196 1.00 87.94 114 ASP A N 1
ATOM 908 C CA . ASP A 1 114 ? -13.705 21.515 23.477 1.00 87.94 114 ASP A CA 1
ATOM 909 C C . ASP A 1 114 ? -13.259 21.770 24.924 1.00 87.94 114 ASP A C 1
ATOM 911 O O . ASP A 1 114 ? -12.328 22.532 25.159 1.00 87.94 114 ASP A O 1
ATOM 915 N N . GLN A 1 115 ? -13.828 21.044 25.892 1.00 88.50 115 GLN A N 1
ATOM 916 C CA . GLN A 1 115 ? -13.419 21.134 27.301 1.00 88.50 115 GLN A CA 1
ATOM 917 C C . GLN A 1 115 ? -11.985 20.652 27.551 1.00 88.50 115 GLN A C 1
ATOM 919 O O . GLN A 1 115 ? -11.338 21.133 28.478 1.00 88.50 115 GLN A O 1
ATOM 924 N N . LEU A 1 116 ? -11.493 19.674 26.786 1.00 88.38 116 LEU A N 1
ATOM 925 C CA . LEU A 1 116 ? -10.097 19.232 26.870 1.00 88.38 116 LEU A CA 1
ATOM 926 C C . LEU A 1 116 ? -9.157 20.263 26.238 1.00 88.38 116 LEU A C 1
ATOM 928 O O . LEU A 1 116 ? -8.099 20.533 26.796 1.00 88.38 116 LEU A O 1
ATOM 932 N N . LEU A 1 117 ? -9.558 20.869 25.118 1.00 87.69 117 LEU A N 1
ATOM 933 C CA . LEU A 1 117 ? -8.802 21.929 24.452 1.00 87.69 117 LEU A CA 1
ATOM 934 C C . LEU A 1 117 ? -8.707 23.191 25.318 1.00 87.69 117 LEU A C 1
ATOM 936 O O . LEU A 1 117 ? -7.646 23.802 25.377 1.00 87.69 117 LEU A O 1
ATOM 940 N N . GLU A 1 118 ? -9.769 23.547 26.045 1.00 91.06 118 GLU A N 1
ATOM 941 C CA . GLU A 1 118 ? -9.755 24.640 27.030 1.00 91.06 118 GLU A CA 1
ATOM 942 C C . GLU A 1 118 ? -8.767 24.399 28.185 1.00 91.06 118 GLU A C 1
ATOM 944 O O . GLU A 1 118 ? -8.283 25.353 28.791 1.00 91.06 118 GLU A O 1
ATOM 949 N N . GLN A 1 119 ? -8.457 23.135 28.496 1.00 88.19 119 GLN A N 1
ATOM 950 C CA . GLN A 1 119 ? -7.483 22.761 29.528 1.00 88.19 119 GLN A CA 1
ATOM 951 C C . GLN A 1 119 ? -6.037 22.743 29.010 1.00 88.19 119 GLN A C 1
ATOM 953 O O . GLN A 1 119 ? -5.109 22.617 29.811 1.00 88.19 119 GLN A O 1
ATOM 958 N N . CYS A 1 120 ? -5.818 22.852 27.696 1.00 87.50 120 CYS A N 1
ATOM 959 C CA . CYS A 1 120 ? -4.477 22.925 27.132 1.00 87.50 120 CYS A CA 1
ATOM 960 C C . CYS A 1 120 ? -3.845 24.296 27.419 1.00 87.50 120 CYS A C 1
ATOM 962 O O . CYS A 1 120 ? -4.434 25.334 27.128 1.00 87.50 120 CYS A O 1
ATOM 964 N N . ASP A 1 121 ? -2.615 24.305 27.940 1.00 86.00 121 ASP A N 1
ATOM 965 C CA . ASP A 1 121 ? -1.821 25.528 28.079 1.00 86.00 121 ASP A CA 1
ATOM 966 C C . ASP A 1 121 ? -1.194 25.896 26.717 1.00 86.00 121 ASP A C 1
ATOM 968 O O . ASP A 1 121 ? -0.313 25.174 26.239 1.00 86.00 121 ASP A O 1
ATOM 972 N N . PRO A 1 122 ? -1.599 27.007 26.071 1.00 82.31 122 PRO A N 1
ATOM 973 C CA . PRO A 1 122 ? -1.039 27.422 24.786 1.00 82.31 122 PRO A CA 1
ATOM 974 C C . PRO A 1 122 ? 0.420 27.888 24.890 1.00 82.31 122 PRO A C 1
ATOM 976 O O . PRO A 1 122 ? 1.062 28.111 23.866 1.00 82.31 122 PRO A O 1
ATOM 979 N N . GLN A 1 123 ? 0.936 28.091 26.105 1.00 84.25 123 GLN A N 1
ATOM 980 C CA . GLN A 1 123 ? 2.334 28.410 26.386 1.00 84.25 123 GLN A CA 1
ATOM 981 C C . GLN A 1 123 ? 3.099 27.209 26.953 1.00 84.25 123 GLN A C 1
ATOM 983 O O . GLN A 1 123 ? 4.237 27.380 27.401 1.00 84.25 123 GLN A O 1
ATOM 988 N N . ALA A 1 124 ? 2.511 26.004 26.914 1.00 81.25 124 ALA A N 1
ATOM 989 C CA . ALA A 1 124 ? 3.184 24.789 27.341 1.00 81.25 124 ALA A CA 1
ATOM 990 C C . ALA A 1 124 ? 4.551 24.692 26.642 1.00 81.25 124 ALA A C 1
ATOM 992 O O . ALA A 1 124 ? 4.621 24.727 25.406 1.00 81.25 124 ALA A O 1
ATOM 993 N N . PRO A 1 125 ? 5.657 24.603 27.402 1.00 79.25 125 PRO A N 1
ATOM 994 C CA . PRO A 1 125 ? 6.974 24.534 26.806 1.00 79.25 125 PRO A CA 1
ATOM 995 C C . PRO A 1 125 ? 7.058 23.253 25.988 1.00 79.25 125 PRO A C 1
ATOM 997 O O . PRO A 1 125 ? 6.834 22.158 26.501 1.00 79.25 125 PRO A O 1
ATOM 1000 N N . HIS A 1 126 ? 7.390 23.396 24.710 1.00 75.06 126 HIS A N 1
ATOM 1001 C CA . HIS A 1 126 ? 7.587 22.247 23.843 1.00 75.06 126 HIS A CA 1
ATOM 1002 C C . HIS A 1 126 ? 8.748 21.408 24.412 1.00 75.06 126 HIS A C 1
ATOM 1004 O O . HIS A 1 126 ? 9.849 21.959 24.564 1.00 75.06 126 HIS A O 1
ATOM 1010 N N . PRO A 1 127 ? 8.530 20.125 24.761 1.00 85.06 127 PRO A N 1
ATOM 1011 C CA . PRO A 1 127 ? 9.585 19.252 25.261 1.00 85.06 127 PRO A CA 1
ATOM 1012 C C . PRO A 1 127 ? 10.782 19.259 24.311 1.00 85.06 127 PRO A C 1
ATOM 1014 O O . PRO A 1 127 ? 10.591 19.265 23.092 1.00 85.06 127 PRO A O 1
ATOM 1017 N N . GLU A 1 128 ? 12.003 19.261 24.853 1.00 79.69 128 GLU A N 1
ATOM 1018 C CA . GLU A 1 128 ? 13.230 19.280 24.039 1.00 79.69 128 GLU A CA 1
ATOM 1019 C C . GLU A 1 128 ? 13.249 18.140 23.017 1.00 79.69 128 GLU A C 1
ATOM 1021 O O . GLU A 1 128 ? 13.626 18.357 21.872 1.00 79.69 128 GLU A O 1
ATOM 1026 N N . GLU A 1 129 ? 12.734 16.968 23.390 1.00 79.62 129 GLU A N 1
ATOM 1027 C CA . GLU A 1 129 ? 12.571 15.828 22.488 1.00 79.62 129 GLU A CA 1
ATOM 1028 C C . GLU A 1 129 ? 11.679 16.172 21.291 1.00 79.62 129 GLU A C 1
ATOM 1030 O O . GLU A 1 129 ? 12.076 15.977 20.149 1.00 79.62 129 GLU A O 1
ATOM 1035 N N . LEU A 1 130 ? 10.494 16.745 21.520 1.00 77.25 130 LEU A N 1
ATOM 1036 C CA . LEU A 1 130 ? 9.571 17.097 20.439 1.00 77.25 130 LEU A CA 1
ATOM 1037 C C . LEU A 1 130 ? 10.090 18.251 19.568 1.00 77.25 130 LEU A C 1
ATOM 1039 O O . LEU A 1 130 ? 9.739 18.313 18.391 1.00 77.25 130 LEU A O 1
ATOM 1043 N N . LYS A 1 131 ? 10.906 19.159 20.126 1.00 80.69 131 LYS A N 1
ATOM 1044 C CA . LYS A 1 131 ? 11.624 20.174 19.336 1.00 80.69 131 LYS A CA 1
ATOM 1045 C C . LYS A 1 131 ? 12.668 19.521 18.440 1.00 80.69 131 LYS A C 1
ATOM 1047 O O . LYS A 1 131 ? 12.658 19.770 17.243 1.00 80.69 131 LYS A O 1
ATOM 1052 N N . ALA A 1 132 ? 13.485 18.628 18.999 1.00 83.25 132 ALA A N 1
ATOM 1053 C CA . ALA A 1 132 ? 14.470 17.876 18.236 1.00 83.25 132 ALA A CA 1
ATOM 1054 C C . ALA A 1 132 ? 13.804 17.090 17.098 1.00 83.25 132 ALA A C 1
ATOM 1056 O O . ALA A 1 132 ? 14.275 17.166 15.975 1.00 83.25 132 ALA A O 1
ATOM 1057 N N . TRP A 1 133 ? 12.667 16.429 17.344 1.00 77.00 133 TRP A N 1
ATOM 1058 C CA . TRP A 1 133 ? 11.896 15.738 16.302 1.00 77.00 133 TRP A CA 1
ATOM 1059 C C . TRP A 1 133 ? 11.357 16.668 15.201 1.00 77.00 133 TRP A C 1
ATOM 1061 O O . TRP A 1 133 ? 11.356 16.269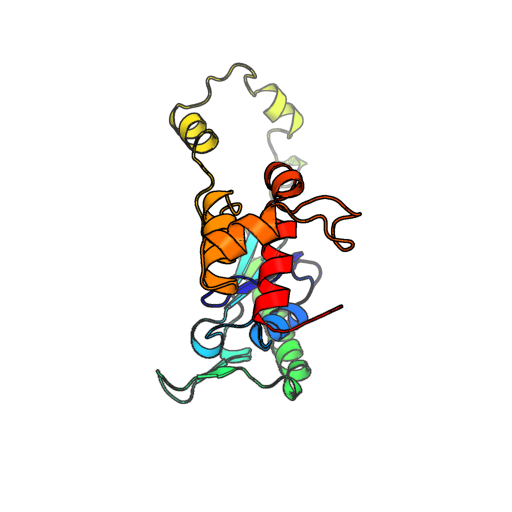 14.044 1.00 77.00 133 TRP A O 1
ATOM 1071 N N . HIS A 1 134 ? 10.913 17.890 15.523 1.00 76.69 134 HIS A N 1
ATOM 1072 C CA . HIS A 1 134 ? 10.475 18.868 14.508 1.00 76.69 134 HIS A CA 1
ATOM 1073 C C . HIS A 1 134 ? 11.638 19.452 13.701 1.00 76.69 134 HIS A C 1
ATOM 1075 O O . HIS A 1 134 ? 11.457 19.850 12.555 1.00 76.69 134 HIS A O 1
ATOM 1081 N N . GLU A 1 135 ? 12.812 19.551 14.320 1.00 83.75 135 GLU A N 1
ATOM 1082 C CA . GLU A 1 135 ? 14.037 20.064 13.705 1.00 83.75 135 GLU A CA 1
ATOM 1083 C C . GLU A 1 135 ? 14.842 18.964 13.000 1.00 83.75 135 GLU A C 1
ATOM 1085 O O . GLU A 1 135 ? 15.842 19.257 12.340 1.00 83.75 135 GLU A O 1
ATOM 1090 N N . MET A 1 136 ? 14.431 17.698 13.132 1.00 78.56 136 MET A N 1
ATOM 1091 C CA . MET A 1 136 ? 15.077 16.597 12.438 1.00 78.56 136 MET A CA 1
ATOM 1092 C C . MET A 1 136 ? 14.872 16.761 10.928 1.00 78.56 136 MET A C 1
ATOM 1094 O O . MET A 1 136 ? 13.753 17.012 10.483 1.00 78.56 136 MET A O 1
ATOM 1098 N N . PRO A 1 137 ? 15.942 16.611 10.129 1.00 68.56 137 PRO A N 1
ATOM 1099 C CA . PRO A 1 137 ? 15.806 16.568 8.681 1.00 68.56 137 PRO A CA 1
ATOM 1100 C C . PRO A 1 137 ? 14.912 15.388 8.292 1.00 68.56 137 PRO A C 1
ATOM 1102 O O . PRO A 1 137 ? 14.861 14.397 9.024 1.00 68.56 137 PRO A O 1
ATOM 1105 N N . ASP A 1 138 ? 14.248 15.476 7.139 1.00 68.62 138 ASP A N 1
ATOM 1106 C CA . ASP A 1 138 ? 13.455 14.365 6.615 1.00 68.62 138 ASP A CA 1
ATOM 1107 C C . ASP A 1 138 ? 14.312 13.092 6.585 1.00 68.62 138 ASP A C 1
ATOM 1109 O O . ASP A 1 138 ? 15.352 13.015 5.924 1.00 68.62 138 ASP A O 1
ATOM 1113 N N . VAL A 1 139 ? 13.898 12.101 7.372 1.00 61.44 139 VAL A N 1
ATOM 1114 C CA . VAL A 1 139 ? 14.558 10.802 7.477 1.00 61.44 139 VAL A CA 1
ATOM 1115 C C . VAL A 1 139 ? 13.719 9.778 6.732 1.00 61.44 139 VAL A C 1
ATOM 1117 O O . VAL A 1 139 ? 12.566 9.553 7.070 1.00 61.44 139 VAL A O 1
ATOM 1120 N N . GLY A 1 140 ? 14.303 9.134 5.726 1.00 54.12 140 GLY A N 1
ATOM 1121 C CA . GLY A 1 140 ? 13.587 8.168 4.898 1.00 54.12 140 GLY A CA 1
ATOM 1122 C C . GLY A 1 140 ? 14.252 7.967 3.540 1.00 54.12 140 GLY A C 1
ATOM 1123 O O . GLY A 1 140 ? 15.237 8.624 3.211 1.00 54.12 140 GLY A O 1
ATOM 1124 N N . ARG A 1 141 ? 13.746 7.020 2.745 1.00 46.28 141 ARG A N 1
ATOM 1125 C CA . ARG A 1 141 ? 14.221 6.760 1.364 1.00 46.28 141 ARG A CA 1
ATOM 1126 C C . ARG A 1 141 ? 13.469 7.595 0.318 1.00 46.28 141 ARG A C 1
ATOM 1128 O O . ARG A 1 141 ? 13.789 7.526 -0.866 1.00 46.28 141 ARG A O 1
ATOM 1135 N N . GLU A 1 142 ? 12.468 8.339 0.766 1.00 51.19 142 GLU A N 1
ATOM 1136 C CA . GLU A 1 142 ? 11.643 9.309 0.052 1.00 51.19 142 GLU A CA 1
ATOM 1137 C C . GLU A 1 142 ? 12.271 10.704 -0.006 1.00 51.19 142 GLU A C 1
ATOM 1139 O O . GLU A 1 142 ? 11.701 11.594 -0.636 1.00 51.19 142 GLU A O 1
ATOM 1144 N N . VAL A 1 143 ? 13.460 10.885 0.587 1.00 49.78 143 VAL A N 1
ATOM 1145 C CA . VAL A 1 143 ? 14.318 12.028 0.278 1.00 49.78 143 VAL A CA 1
ATOM 1146 C C . VAL A 1 143 ? 14.702 11.901 -1.193 1.00 49.78 143 VAL A C 1
ATOM 1148 O O . VAL A 1 143 ? 15.658 11.220 -1.563 1.00 49.78 143 VAL A O 1
ATOM 1151 N N . VAL A 1 144 ? 13.902 12.516 -2.061 1.00 51.84 144 VAL A N 1
ATOM 1152 C CA . VAL A 1 144 ? 14.326 12.860 -3.411 1.00 51.84 144 VAL A CA 1
ATOM 1153 C C . VAL A 1 144 ? 15.438 13.871 -3.191 1.00 51.84 144 VAL A C 1
ATOM 1155 O O . VAL A 1 144 ? 15.163 15.037 -2.923 1.00 51.84 144 VAL A O 1
ATOM 1158 N N . GLU A 1 145 ? 16.692 13.417 -3.189 1.00 56.59 145 GLU A N 1
ATOM 1159 C CA . GLU A 1 145 ? 17.826 14.330 -3.267 1.00 56.59 145 GLU A CA 1
ATOM 1160 C C . GLU A 1 145 ? 17.566 15.217 -4.486 1.00 56.59 145 GLU A C 1
ATOM 1162 O O . GLU A 1 145 ? 17.556 14.742 -5.624 1.00 56.59 145 GLU A O 1
ATOM 1167 N N . TYR A 1 146 ? 17.230 16.485 -4.237 1.00 58.84 146 TYR A N 1
ATOM 1168 C CA . TYR A 1 146 ? 17.064 17.457 -5.302 1.00 58.84 146 TYR A CA 1
ATOM 1169 C C . TYR A 1 146 ? 18.386 17.483 -6.060 1.00 58.84 146 TYR A C 1
ATOM 1171 O O . TYR A 1 146 ? 19.427 17.752 -5.455 1.00 58.84 146 TYR A O 1
ATOM 1179 N N . LEU A 1 147 ? 18.342 17.161 -7.357 1.00 67.44 147 LEU A N 1
ATOM 1180 C CA . LEU A 1 147 ? 19.507 17.250 -8.228 1.00 67.44 147 LEU A CA 1
ATOM 1181 C C . LEU A 1 147 ? 20.136 18.624 -8.032 1.00 67.44 147 LEU A C 1
ATOM 1183 O O . LEU A 1 147 ? 19.492 19.644 -8.281 1.00 67.44 147 LEU A O 1
ATOM 1187 N N . ASN A 1 148 ? 21.372 18.648 -7.553 1.00 75.62 148 ASN A N 1
ATOM 1188 C CA . ASN A 1 148 ? 22.103 19.895 -7.425 1.00 75.62 148 ASN A CA 1
ATOM 1189 C C . ASN A 1 148 ? 22.861 20.181 -8.729 1.00 75.62 148 ASN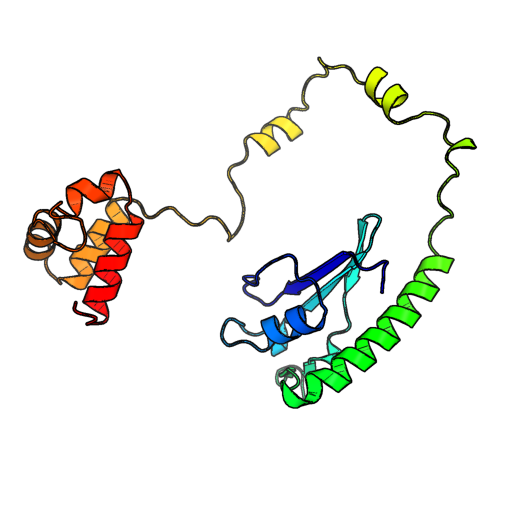 A C 1
ATOM 1191 O O . ASN A 1 148 ? 23.038 19.308 -9.584 1.00 75.62 148 ASN A O 1
ATOM 1195 N N . ASP A 1 149 ? 23.347 21.412 -8.880 1.00 82.00 149 ASP A N 1
ATOM 1196 C CA . ASP A 1 149 ? 24.067 21.843 -10.079 1.00 82.00 149 ASP A CA 1
ATOM 1197 C C . ASP A 1 149 ? 25.230 20.909 -10.441 1.00 82.00 149 ASP A C 1
ATOM 1199 O O . ASP A 1 149 ? 25.454 20.629 -11.620 1.00 82.00 149 ASP A O 1
ATOM 1203 N N . ASN A 1 150 ? 25.964 20.394 -9.447 1.00 84.50 150 ASN A N 1
ATOM 1204 C CA . ASN A 1 150 ? 27.107 19.514 -9.693 1.00 84.50 150 ASN A CA 1
ATOM 1205 C C . ASN A 1 150 ? 26.673 18.169 -10.284 1.00 84.50 150 ASN A C 1
ATOM 1207 O O . ASN A 1 150 ? 27.385 17.637 -11.137 1.00 84.50 150 ASN A O 1
ATOM 1211 N N . ASP A 1 151 ? 25.509 17.648 -9.889 1.00 86.25 151 ASP A N 1
ATOM 1212 C CA . ASP A 1 151 ? 24.959 16.404 -10.435 1.00 86.25 151 ASP A CA 1
ATOM 1213 C C . ASP A 1 151 ? 24.611 16.569 -11.917 1.00 86.25 151 ASP A C 1
ATOM 1215 O O . ASP A 1 151 ? 24.956 15.724 -12.750 1.00 86.25 151 ASP A O 1
ATOM 1219 N N . VAL A 1 152 ? 23.997 17.702 -12.274 1.00 86.94 152 VAL A N 1
ATOM 1220 C CA . VAL A 1 152 ? 23.645 18.021 -13.665 1.00 86.94 152 VAL A CA 1
ATOM 1221 C C . VAL A 1 152 ? 24.894 18.276 -14.511 1.00 86.94 152 VAL A C 1
ATOM 1223 O O . VAL A 1 152 ? 24.984 17.790 -15.641 1.00 86.94 152 VAL A O 1
ATOM 1226 N N . TRP A 1 153 ? 25.901 18.968 -13.970 1.00 88.31 153 TRP A N 1
ATOM 1227 C CA . TRP A 1 153 ? 27.191 19.149 -14.643 1.00 88.31 153 TRP A CA 1
ATOM 1228 C C . TRP A 1 153 ? 27.920 17.820 -14.859 1.00 88.31 153 TRP A C 1
ATOM 1230 O O . TRP A 1 153 ? 28.407 17.565 -15.963 1.00 88.31 153 TRP A O 1
ATOM 1240 N N . GLY A 1 154 ? 27.936 16.942 -13.854 1.00 88.94 154 GLY A N 1
ATOM 1241 C CA . GLY A 1 154 ? 28.488 15.594 -13.976 1.00 88.94 154 GLY A CA 1
ATOM 1242 C C . GLY A 1 154 ? 27.742 14.749 -15.012 1.00 88.94 154 GLY A C 1
ATOM 1243 O O . GLY A 1 154 ? 28.364 14.009 -15.778 1.00 88.94 154 GLY A O 1
ATOM 1244 N N . ALA A 1 155 ? 26.417 14.895 -15.101 1.00 87.50 155 ALA A N 1
ATOM 1245 C CA . ALA A 1 155 ? 25.617 14.257 -16.140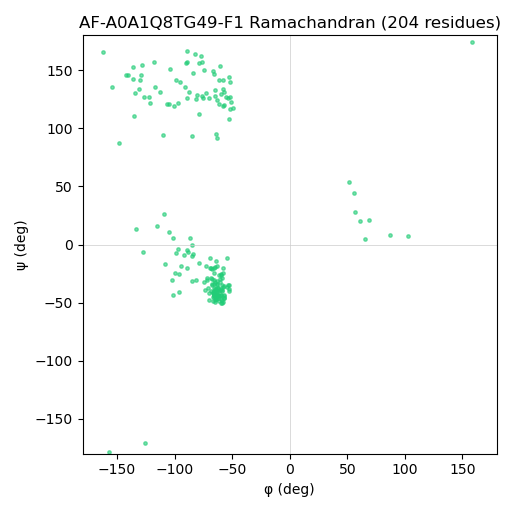 1.00 87.50 155 ALA A CA 1
ATOM 1246 C C . ALA A 1 155 ? 25.943 14.784 -17.541 1.00 87.50 155 ALA A C 1
ATOM 1248 O O . ALA A 1 155 ? 26.129 13.985 -18.458 1.00 87.50 155 ALA A O 1
ATOM 1249 N N . ALA A 1 156 ? 26.096 16.097 -17.711 1.00 90.38 156 ALA A N 1
ATOM 1250 C CA . ALA A 1 156 ? 26.468 16.683 -18.995 1.00 90.38 156 ALA A CA 1
ATOM 1251 C C . ALA A 1 156 ? 27.850 16.197 -19.461 1.00 90.38 156 ALA A C 1
ATOM 1253 O O . ALA A 1 156 ? 28.013 15.800 -20.617 1.00 90.38 156 ALA A O 1
ATOM 1254 N N . GLU A 1 157 ? 28.842 16.165 -18.567 1.00 92.69 157 GLU A N 1
ATOM 1255 C CA . GLU A 1 157 ? 30.178 15.646 -18.886 1.00 92.69 157 GLU A CA 1
ATOM 1256 C C . GLU A 1 157 ? 30.134 14.170 -19.310 1.00 92.69 157 GLU A C 1
ATOM 1258 O O . GLU A 1 157 ? 30.804 13.791 -20.271 1.00 92.69 157 GLU A O 1
ATOM 1263 N N . ARG A 1 158 ? 29.294 13.353 -18.662 1.00 91.00 158 ARG A N 1
ATOM 1264 C CA . ARG A 1 158 ? 29.098 11.940 -19.020 1.00 91.00 158 ARG A CA 1
ATOM 1265 C C . ARG A 1 158 ? 28.467 11.772 -20.402 1.00 91.00 158 ARG A C 1
ATOM 1267 O O . ARG A 1 158 ? 28.988 11.011 -21.212 1.00 91.00 158 ARG A O 1
ATOM 1274 N N . VAL A 1 159 ? 27.377 12.492 -20.676 1.00 91.31 159 VAL A N 1
ATOM 1275 C CA . VAL A 1 159 ? 26.612 12.380 -21.931 1.00 91.31 159 VAL A CA 1
ATOM 1276 C C . VAL A 1 159 ? 27.438 12.839 -23.132 1.00 91.31 159 VAL A C 1
ATOM 1278 O O . VAL A 1 159 ? 27.423 12.201 -24.183 1.00 91.31 159 VAL A O 1
ATOM 1281 N N . PHE A 1 160 ? 28.196 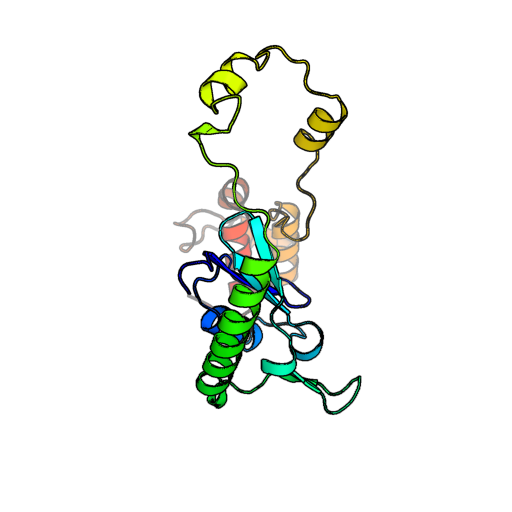13.929 -22.989 1.00 90.06 160 PHE A N 1
ATOM 1282 C CA . PHE A 1 160 ? 28.996 14.478 -24.087 1.00 90.06 160 PHE A CA 1
ATOM 1283 C C . PHE A 1 160 ? 30.435 13.941 -24.138 1.00 90.06 160 PHE A C 1
ATOM 1285 O O . PHE A 1 160 ? 31.146 14.199 -25.118 1.00 90.06 160 PHE A O 1
ATOM 1292 N N . GLY A 1 161 ? 30.859 13.199 -23.107 1.00 86.50 161 GLY A N 1
ATOM 1293 C CA . GLY A 1 161 ? 32.166 12.543 -22.985 1.00 86.50 161 GLY A CA 1
ATOM 1294 C C . GLY A 1 161 ? 33.362 13.495 -22.906 1.00 86.50 161 GLY A C 1
ATOM 1295 O O . GLY A 1 161 ? 34.505 13.047 -22.942 1.00 86.50 161 GLY A O 1
ATOM 1296 N N . ASP A 1 162 ? 33.113 14.803 -22.860 1.00 90.62 162 ASP A N 1
ATOM 1297 C CA . ASP A 1 162 ? 34.128 15.845 -22.861 1.00 90.62 162 ASP A CA 1
ATOM 1298 C C . ASP A 1 162 ? 33.601 17.114 -22.186 1.00 90.62 162 ASP A C 1
ATOM 1300 O O . ASP A 1 162 ? 32.489 17.584 -22.457 1.00 90.62 162 ASP A O 1
ATOM 1304 N N . LYS A 1 163 ? 34.443 17.691 -21.330 1.00 87.56 163 LYS A N 1
ATOM 1305 C CA . LYS A 1 163 ? 34.101 18.857 -20.519 1.00 87.56 163 LYS A CA 1
ATOM 1306 C C . LYS A 1 163 ? 33.852 20.110 -21.354 1.00 87.56 163 LYS A C 1
ATOM 1308 O O . LYS A 1 163 ? 32.943 20.881 -21.045 1.00 87.56 163 LYS A O 1
ATOM 1313 N N . GLU A 1 164 ? 34.613 20.325 -22.425 1.00 90.31 164 GLU A N 1
ATOM 1314 C CA . GLU A 1 164 ? 34.430 21.498 -23.284 1.00 90.31 164 GLU A CA 1
ATOM 1315 C C . GLU A 1 164 ? 33.139 21.394 -24.102 1.00 90.31 164 GLU A C 1
ATOM 1317 O O . GLU A 1 164 ? 32.432 22.390 -24.282 1.00 90.31 164 GLU A O 1
ATOM 1322 N N . LYS A 1 165 ? 32.787 20.188 -24.564 1.00 90.75 165 LYS A N 1
ATOM 1323 C CA . LYS A 1 165 ? 31.506 19.929 -25.238 1.00 90.75 165 LYS A CA 1
ATOM 1324 C C . LYS A 1 165 ? 30.320 20.115 -24.299 1.00 90.75 165 LYS A C 1
ATOM 1326 O O . LYS A 1 165 ? 29.368 20.793 -24.686 1.00 90.75 165 LYS A O 1
ATOM 1331 N N . ALA A 1 166 ? 30.399 19.585 -23.079 1.00 91.94 166 ALA A N 1
ATOM 1332 C CA . ALA A 1 166 ? 29.378 19.788 -22.055 1.00 91.94 166 ALA A CA 1
ATOM 1333 C C . ALA A 1 166 ? 29.198 21.282 -21.749 1.00 91.94 166 ALA A C 1
ATOM 1335 O O . ALA A 1 166 ? 28.085 21.800 -21.807 1.00 91.94 166 ALA A O 1
ATOM 1336 N N . GLN A 1 167 ? 30.295 22.017 -21.540 1.00 93.25 167 GLN A N 1
ATOM 1337 C CA . GLN A 1 167 ? 30.243 23.458 -21.291 1.00 93.25 167 GLN A CA 1
ATOM 1338 C C . GLN A 1 167 ? 29.659 24.243 -22.471 1.00 93.25 167 GLN A C 1
ATOM 1340 O O . GLN A 1 167 ? 28.906 25.198 -22.268 1.00 93.25 167 GLN A O 1
ATOM 1345 N N . ARG A 1 168 ? 29.999 23.861 -23.705 1.00 93.31 168 ARG A N 1
ATOM 1346 C CA . ARG A 1 168 ? 29.439 24.483 -24.907 1.00 93.31 168 ARG A CA 1
ATOM 1347 C C . ARG A 1 168 ? 27.935 24.247 -24.990 1.00 93.31 168 ARG A C 1
ATOM 1349 O O . ARG A 1 168 ? 27.201 25.202 -25.223 1.00 93.31 168 ARG A O 1
ATOM 1356 N N . TRP A 1 169 ? 27.480 23.016 -24.766 1.00 94.25 169 TRP A N 1
ATOM 1357 C CA . TRP A 1 169 ? 26.058 22.678 -24.775 1.00 94.25 169 TRP A CA 1
ATOM 1358 C C . TRP A 1 169 ? 25.290 23.429 -23.681 1.00 94.25 169 TRP A C 1
ATOM 1360 O O . TRP A 1 169 ? 24.296 24.081 -23.984 1.00 94.25 169 TRP A O 1
ATOM 1370 N N . MET A 1 170 ? 25.819 23.469 -22.455 1.00 92.81 170 MET A N 1
ATOM 1371 C CA . MET A 1 170 ? 25.200 24.171 -21.322 1.00 92.81 170 MET A CA 1
ATOM 1372 C C . MET A 1 170 ? 25.002 25.677 -21.557 1.00 92.81 170 MET A C 1
ATOM 1374 O O . MET A 1 170 ? 24.111 26.280 -20.969 1.00 92.81 170 MET A O 1
ATOM 1378 N N . LYS A 1 171 ? 25.817 26.295 -22.421 1.00 94.56 171 LYS A N 1
ATOM 1379 C CA . LYS A 1 171 ? 25.728 27.721 -22.788 1.00 94.56 171 LYS A CA 1
ATOM 1380 C C . LYS A 1 171 ? 24.971 27.976 -24.094 1.00 94.56 171 LYS A C 1
ATOM 1382 O O . LYS A 1 171 ? 24.819 29.129 -24.485 1.00 94.56 171 LYS A O 1
ATOM 1387 N N . THR A 1 172 ? 24.551 26.930 -24.801 1.00 93.88 172 THR A N 1
ATOM 1388 C CA . THR A 1 172 ? 23.882 27.069 -26.097 1.00 93.88 172 THR A CA 1
ATOM 1389 C C . THR A 1 172 ? 22.374 27.194 -25.883 1.00 93.88 172 THR A C 1
ATOM 1391 O O . THR A 1 172 ? 21.796 26.318 -25.245 1.00 93.88 172 THR A O 1
ATOM 1394 N N . PRO A 1 173 ? 21.718 28.238 -26.415 1.00 93.94 173 PRO A N 1
ATOM 1395 C CA . PRO A 1 173 ? 20.26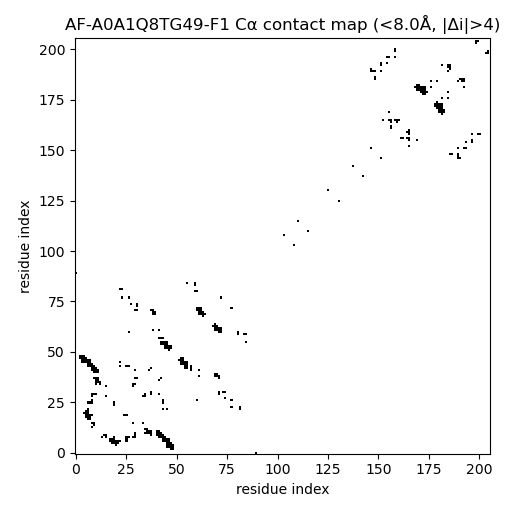3 28.347 -26.410 1.00 93.94 173 PRO A CA 1
ATOM 1396 C C . PRO A 1 173 ? 19.580 27.152 -27.080 1.00 93.94 173 PRO A C 1
ATOM 1398 O O . PRO A 1 173 ? 19.943 26.776 -28.198 1.00 93.94 173 PRO A O 1
ATOM 1401 N N . LEU A 1 174 ? 18.580 26.573 -26.415 1.00 90.38 174 LEU A N 1
ATOM 1402 C CA . LEU A 1 174 ? 17.818 25.435 -26.930 1.00 90.38 174 LEU A CA 1
ATOM 1403 C C . LEU A 1 174 ? 16.350 25.817 -27.114 1.00 90.38 174 LEU A C 1
ATOM 1405 O O . LEU A 1 174 ? 15.723 26.371 -26.213 1.00 90.38 174 LEU A O 1
ATOM 1409 N N . LYS A 1 175 ? 15.759 25.435 -28.251 1.00 87.00 175 LYS A N 1
ATOM 1410 C CA . LYS A 1 175 ? 14.326 25.659 -28.518 1.00 87.00 175 LYS A CA 1
ATOM 1411 C C . LYS A 1 175 ? 13.432 24.987 -27.477 1.00 87.00 175 LYS A C 1
ATOM 1413 O O . LYS A 1 175 ? 12.395 25.522 -27.108 1.00 87.00 175 LYS A O 1
ATOM 1418 N N . GLN A 1 176 ? 13.859 23.828 -26.978 1.00 84.12 176 GLN A N 1
ATOM 1419 C CA . GLN A 1 176 ? 13.186 23.057 -25.931 1.00 84.12 176 GLN A CA 1
ATOM 1420 C C . GLN A 1 176 ? 13.151 23.795 -24.583 1.00 84.12 176 GLN A C 1
ATOM 1422 O O . GLN A 1 176 ? 12.323 23.471 -23.739 1.00 84.12 176 GLN A O 1
ATOM 1427 N N . LEU A 1 177 ? 1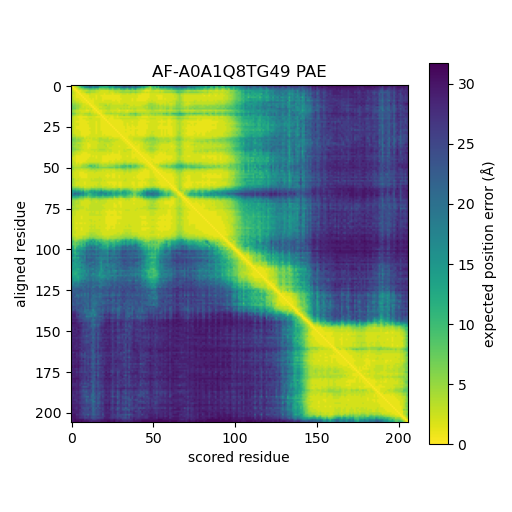4.023 24.790 -24.403 1.00 87.69 177 LEU A N 1
ATOM 1428 C CA . LEU A 1 177 ? 14.090 25.671 -23.239 1.00 87.69 177 LEU A CA 1
ATOM 1429 C C . LEU A 1 177 ? 13.621 27.096 -23.582 1.00 87.69 177 LEU A C 1
ATOM 1431 O O . LEU A 1 177 ? 14.044 28.057 -22.947 1.00 87.69 177 LEU A O 1
ATOM 1435 N N . ASN A 1 178 ? 12.760 27.254 -24.596 1.00 88.25 178 ASN A N 1
ATOM 1436 C CA . ASN A 1 178 ? 12.264 28.554 -25.071 1.00 88.25 178 ASN A CA 1
ATOM 1437 C C . ASN A 1 178 ? 13.395 29.527 -25.454 1.00 88.25 178 ASN A C 1
ATOM 1439 O O . ASN A 1 178 ? 13.378 30.693 -25.063 1.00 88.25 178 ASN A O 1
ATOM 1443 N N . ASP A 1 179 ? 14.399 29.026 -26.181 1.00 91.19 179 ASP A N 1
ATOM 1444 C CA . ASP A 1 179 ? 15.596 29.767 -26.601 1.00 91.19 179 ASP A CA 1
ATOM 1445 C C . ASP A 1 179 ? 16.453 30.296 -25.430 1.00 91.19 179 ASP A C 1
ATOM 1447 O O . ASP A 1 179 ? 17.287 31.184 -25.611 1.00 91.19 179 ASP A O 1
ATOM 1451 N N . ARG A 1 180 ? 16.300 29.716 -24.230 1.00 92.00 180 ARG A N 1
ATOM 1452 C CA . ARG A 1 180 ? 17.232 29.885 -23.105 1.00 92.00 180 ARG A CA 1
ATOM 1453 C C . ARG A 1 180 ? 18.315 28.814 -23.135 1.00 92.00 180 ARG A C 1
ATOM 1455 O O . ARG A 1 180 ? 18.143 27.734 -23.707 1.00 92.00 180 ARG A O 1
ATOM 1462 N N . SER A 1 181 ? 19.451 29.115 -22.522 1.00 92.44 181 SER A N 1
ATOM 1463 C CA . SER A 1 181 ? 20.539 28.154 -22.349 1.00 92.44 181 SER A CA 1
ATOM 1464 C C . SER A 1 181 ? 20.320 27.271 -21.110 1.00 92.44 181 SER A C 1
ATOM 1466 O O . SER A 1 181 ? 19.771 27.741 -20.111 1.00 92.44 181 SER A O 1
ATOM 1468 N N . PRO A 1 182 ? 20.768 26.002 -21.126 1.00 93.00 182 PRO A N 1
ATOM 1469 C CA . PRO A 1 182 ? 20.638 25.109 -19.975 1.00 93.00 182 PRO A CA 1
ATOM 1470 C C . PRO A 1 182 ? 21.208 25.674 -18.669 1.00 93.00 182 PRO A C 1
ATOM 1472 O O . PRO A 1 182 ? 20.629 25.453 -17.616 1.00 93.00 182 PRO A O 1
ATOM 1475 N N . ILE A 1 183 ? 22.296 26.450 -18.713 1.00 93.12 183 ILE A N 1
ATOM 1476 C CA . ILE A 1 183 ? 22.884 27.077 -17.518 1.00 93.12 183 ILE A CA 1
ATOM 1477 C C . ILE A 1 183 ? 21.989 28.166 -16.904 1.00 93.12 183 ILE A C 1
ATOM 1479 O O . ILE A 1 183 ? 22.030 28.386 -15.698 1.00 93.12 183 ILE A O 1
ATOM 1483 N N . GLU A 1 184 ? 21.175 28.846 -17.714 1.00 90.62 184 GLU A N 1
ATOM 1484 C CA . GLU A 1 184 ? 20.211 29.835 -17.219 1.00 90.62 184 GLU A CA 1
ATOM 1485 C C . GLU A 1 184 ? 19.013 29.161 -16.555 1.00 90.62 184 GLU A C 1
ATOM 1487 O O . GLU A 1 184 ? 18.445 29.726 -15.628 1.00 90.62 184 GLU A O 1
ATOM 1492 N N . VAL A 1 185 ? 18.636 27.975 -17.035 1.00 90.06 185 VAL A N 1
ATOM 1493 C CA . VAL A 1 185 ? 17.534 27.174 -16.488 1.00 90.06 185 VAL A CA 1
ATOM 1494 C C . VAL A 1 185 ? 17.982 26.383 -15.260 1.00 90.06 185 VAL A C 1
ATOM 1496 O O . VAL A 1 185 ? 17.191 26.202 -14.347 1.00 90.06 185 VAL A O 1
ATOM 1499 N N . LEU A 1 186 ? 19.255 25.985 -15.188 1.00 87.81 186 LEU A N 1
ATOM 1500 C CA . LEU A 1 186 ? 19.814 25.177 -14.101 1.00 87.81 186 LEU A CA 1
ATOM 1501 C C . LEU A 1 186 ? 19.543 25.765 -12.707 1.00 87.81 186 LEU A C 1
ATOM 1503 O O . LEU A 1 186 ? 19.189 25.023 -11.806 1.00 87.81 186 LEU A O 1
ATOM 1507 N N . ASN A 1 187 ? 19.640 27.090 -12.546 1.00 81.38 187 ASN A N 1
ATOM 1508 C CA . ASN A 1 187 ? 19.388 27.756 -11.258 1.00 81.38 187 ASN A CA 1
ATOM 1509 C C . ASN A 1 187 ? 17.901 27.795 -10.855 1.00 81.38 187 ASN A C 1
ATOM 1511 O O . ASN A 1 187 ? 17.588 28.079 -9.702 1.00 81.38 187 ASN A O 1
ATOM 1515 N N . GLU A 1 188 ? 16.989 27.600 -11.809 1.00 84.56 188 GLU A N 1
ATOM 1516 C CA . GLU A 1 188 ? 15.537 27.662 -11.602 1.00 84.56 188 GLU A CA 1
ATOM 1517 C C . GLU A 1 188 ? 14.931 26.259 -11.499 1.00 84.56 188 GLU A C 1
ATOM 1519 O O . GLU A 1 188 ? 14.098 26.007 -10.632 1.00 84.56 188 GLU A O 1
ATOM 1524 N N . ASP A 1 189 ? 15.357 25.356 -12.382 1.00 84.25 189 ASP A N 1
ATOM 1525 C CA . ASP A 1 189 ? 14.866 23.987 -12.494 1.00 84.25 189 ASP A CA 1
ATOM 1526 C C . ASP A 1 189 ? 15.991 23.044 -12.984 1.00 84.25 189 ASP A C 1
ATOM 1528 O O . ASP A 1 189 ? 16.141 22.791 -14.190 1.00 84.25 189 ASP A O 1
ATOM 1532 N N . PRO A 1 190 ? 16.803 22.497 -12.057 1.00 86.56 190 PRO A N 1
ATOM 1533 C CA . PRO A 1 190 ? 17.840 21.522 -12.388 1.00 86.56 190 PRO A CA 1
ATOM 1534 C C . PRO A 1 190 ? 17.290 20.240 -13.025 1.00 86.56 190 PRO A C 1
ATOM 1536 O O . PRO A 1 190 ? 17.947 19.634 -13.879 1.00 86.56 190 PRO A O 1
ATOM 1539 N N . GLN A 1 191 ? 16.075 19.837 -12.642 1.00 83.44 191 GLN A N 1
ATOM 1540 C CA . GLN A 1 191 ? 15.438 18.616 -13.128 1.00 83.44 191 GLN A CA 1
ATOM 1541 C C . GLN A 1 191 ? 15.126 18.726 -14.621 1.00 83.44 191 GLN A C 1
ATOM 1543 O O . GLN A 1 191 ? 15.409 17.798 -15.378 1.00 83.44 191 GLN A O 1
ATOM 1548 N N . GLN A 1 192 ? 14.629 19.878 -15.076 1.00 87.00 192 GLN A N 1
ATOM 1549 C CA . GLN A 1 192 ? 14.344 20.112 -16.491 1.00 87.00 192 GLN A CA 1
ATOM 1550 C C . GLN A 1 192 ? 15.593 19.958 -17.375 1.00 87.00 192 GLN A C 1
ATOM 1552 O O . GLN A 1 192 ? 15.523 19.381 -18.465 1.00 87.00 192 GLN A O 1
ATOM 1557 N N . VAL A 1 193 ? 16.748 20.445 -16.913 1.00 89.38 193 VAL A N 1
ATOM 1558 C CA . VAL A 1 193 ? 18.020 20.302 -17.640 1.00 89.38 193 VAL A CA 1
ATOM 1559 C C . VAL A 1 193 ? 18.496 18.849 -17.630 1.00 89.38 193 VAL A C 1
ATOM 1561 O O . VAL A 1 193 ? 18.935 18.330 -18.660 1.00 89.38 193 VAL A O 1
ATOM 1564 N N . HIS A 1 194 ? 18.376 18.171 -16.490 1.00 88.44 194 HIS A N 1
ATOM 1565 C CA . HIS A 1 194 ? 18.745 16.767 -16.352 1.00 88.44 194 HIS A CA 1
ATOM 1566 C C . HIS A 1 194 ? 17.895 15.842 -17.238 1.00 88.44 194 HIS A C 1
ATOM 1568 O O . HIS A 1 194 ? 18.430 14.964 -17.916 1.00 88.44 194 HIS A O 1
ATOM 1574 N N . ASP A 1 195 ? 16.589 16.082 -17.327 1.00 87.56 195 ASP A N 1
ATOM 1575 C CA . ASP A 1 195 ? 15.684 15.315 -18.185 1.00 87.56 195 ASP A CA 1
ATOM 1576 C C . ASP A 1 195 ? 16.043 15.458 -19.674 1.00 87.56 195 ASP A C 1
ATOM 1578 O O . ASP A 1 195 ? 15.922 14.501 -20.447 1.00 87.56 195 ASP A O 1
ATOM 1582 N N . LEU A 1 196 ? 16.526 16.632 -20.099 1.00 88.62 196 LEU A N 1
ATOM 1583 C CA . LEU A 1 196 ? 17.045 16.825 -21.456 1.00 88.62 196 LEU A CA 1
ATOM 1584 C C . LEU A 1 196 ? 18.317 16.007 -21.703 1.00 88.62 196 LEU A C 1
ATOM 1586 O O . LEU A 1 196 ? 18.454 15.418 -22.775 1.00 88.62 196 LEU A O 1
ATOM 1590 N N . LEU A 1 197 ? 19.218 15.930 -20.722 1.00 90.00 197 LEU A N 1
ATOM 1591 C CA . LEU A 1 197 ? 20.430 15.110 -20.814 1.00 90.00 197 LEU A CA 1
ATOM 1592 C C . LEU A 1 197 ? 20.099 13.617 -20.922 1.00 90.00 197 LEU A C 1
ATOM 1594 O O . LEU A 1 197 ? 20.651 12.949 -21.794 1.00 90.00 197 LEU A O 1
ATOM 1598 N N . ILE A 1 198 ? 19.146 13.119 -20.125 1.00 84.88 198 ILE A N 1
ATOM 1599 C CA . ILE A 1 198 ? 18.648 11.734 -20.215 1.00 84.88 198 ILE A CA 1
ATOM 1600 C C . ILE A 1 198 ? 18.116 11.445 -21.625 1.00 84.88 198 ILE A C 1
ATOM 1602 O O . ILE A 1 198 ? 18.436 10.422 -22.230 1.00 84.88 198 ILE A O 1
ATOM 1606 N N . ARG A 1 199 ? 17.314 12.352 -22.196 1.00 84.88 199 ARG A N 1
ATOM 1607 C CA . ARG A 1 199 ? 16.765 12.170 -23.552 1.00 84.88 199 ARG A CA 1
ATOM 1608 C C . ARG A 1 199 ? 17.860 12.088 -24.614 1.00 84.88 199 ARG A C 1
ATOM 1610 O O . ARG A 1 199 ? 17.758 11.257 -25.517 1.00 84.88 199 ARG A O 1
ATOM 1617 N N . ILE A 1 200 ? 18.899 12.915 -24.492 1.00 87.50 200 ILE A N 1
ATOM 1618 C CA . ILE A 1 200 ? 20.060 12.900 -25.392 1.00 87.50 200 ILE A CA 1
ATOM 1619 C C . ILE A 1 200 ? 20.836 11.585 -25.248 1.00 87.50 200 ILE A C 1
ATOM 1621 O O . ILE A 1 200 ? 21.183 10.981 -26.261 1.00 87.50 200 ILE A O 1
ATOM 1625 N N . GLU A 1 201 ? 21.059 11.111 -24.020 1.00 83.75 201 GLU A N 1
ATOM 1626 C CA . GLU A 1 201 ? 21.735 9.837 -23.731 1.00 83.75 201 GLU A CA 1
ATOM 1627 C C . GLU A 1 201 ? 21.012 8.641 -24.368 1.00 83.75 201 GLU A C 1
ATOM 1629 O O . GLU A 1 201 ? 21.644 7.754 -24.941 1.00 83.75 201 GLU A O 1
ATOM 1634 N N . HIS A 1 202 ? 19.678 8.654 -24.351 1.00 82.56 202 HIS A N 1
ATOM 1635 C CA . HIS A 1 202 ? 18.842 7.619 -24.962 1.00 82.56 202 HIS A CA 1
ATOM 1636 C C . HIS A 1 202 ? 18.545 7.840 -26.457 1.00 82.56 202 HIS A C 1
ATOM 1638 O O . HIS A 1 202 ? 17.777 7.077 -27.045 1.00 82.56 202 HIS A O 1
ATOM 1644 N N . GLY A 1 203 ? 19.145 8.854 -27.094 1.00 77.88 203 GLY A N 1
ATOM 1645 C CA . GLY A 1 203 ? 19.006 9.108 -28.533 1.00 77.88 203 GLY A CA 1
ATOM 1646 C C . GLY A 1 203 ? 17.610 9.569 -28.969 1.00 77.88 203 GLY A C 1
ATOM 1647 O O . GLY A 1 203 ? 17.251 9.429 -30.139 1.00 77.88 203 GLY A O 1
ATOM 1648 N N . VAL A 1 204 ? 16.811 10.110 -28.045 1.00 68.06 204 VAL A N 1
ATOM 1649 C CA . VAL A 1 204 ? 15.485 10.664 -28.336 1.00 68.06 204 VAL A CA 1
ATOM 1650 C C . VAL A 1 204 ? 15.658 12.109 -28.804 1.00 68.06 204 VAL A C 1
ATOM 1652 O O . VAL A 1 204 ? 15.734 13.037 -27.999 1.00 68.06 204 VAL A O 1
ATOM 1655 N N . TYR A 1 205 ? 15.740 12.299 -30.121 1.00 57.16 205 TYR A N 1
ATOM 1656 C CA . TYR A 1 205 ? 15.797 13.623 -30.745 1.00 57.16 205 TYR A CA 1
ATOM 1657 C C . TYR A 1 205 ? 14.384 14.130 -31.080 1.00 57.16 205 TYR A C 1
ATOM 1659 O O . TYR A 1 205 ? 13.573 13.383 -31.629 1.00 57.16 205 TYR A O 1
ATOM 1667 N N . MET A 1 206 ? 14.110 15.404 -30.780 1.00 52.47 206 MET A N 1
ATOM 1668 C CA . MET A 1 206 ? 13.009 16.188 -31.364 1.00 52.47 206 MET A CA 1
ATOM 1669 C C . MET A 1 206 ? 13.588 17.302 -32.225 1.00 52.47 206 MET A C 1
ATOM 1671 O O . MET A 1 206 ? 14.493 18.003 -31.711 1.00 52.47 206 MET A O 1
#

Foldseek 3Di:
DVFFDFKAKDAPVRPDDPGHRAPLSNLVSCQDPVHDPCLLGIWMKTAGPPGDIDIQPCVLFWDDPDNVDIDGDHNVCSVVSRVVSVVVCVVVVVVVVVVDDDDQPPVRDPDDPVRVVVVDDPVPPDPPVNVCVVVDDDDDPPPPVQQAPVNLLVLLCVLQVHNVNSVVQQCAQDVQVVRHGVVVCCVVHVPSSSVVSVCSSVVNDD

pLDDT: mean 86.05, std 11.26, range [46.28, 98.38]

Organism: NCBI:txid223900

Sequence (206 aa):
MERIFAYRAIDLRDRFPQPLETFREALECLQSDRSYMAAMSGEIIAYLRGGYSLIIPDEFFIRRSSEIDAALVPPEVNDTVCAEVEAWLRATLNTHEKDLPAAVPLAERPYSLDQLLEQCDPQAPHPEELKAWHEMPDVGREVVEYLNDNDVWGAAERVFGDKEKAQRWMKTPLKQLNDRSPIEVLNEDPQQVHDLLIRIEHGVYM

Radius of gyration: 26.16 Å; Cα contacts (8 Å, |Δi|>4): 209; chains: 1; bounding box: 57×54×63 Å

InterPro domains:
  IPR024467 Antitoxin Xre/MbcA/ParS-like, toxin-binding domain [PF09722] (155-203)